Protein AF-0000000078471309 (afdb_homodimer)

Radius of gyration: 34.64 Å; Cα contacts (8 Å, |Δi|>4): 82; chains: 2; bounding box: 158×77×54 Å

Organism: Uncinula necator (NCBI:txid52586)

pLDDT: mean 81.47, std 19.87, range [33.62, 98.5]

InterPro domains:
  IPR011598 Myc-type, basic helix-loop-helix (bHLH) domain [PF00010] (28-76)
  IPR011598 Myc-type, basic helix-loop-helix (bHLH) domain [PS50888] (27-78)
  IPR011598 Myc-type, basic helix-loop-helix (bHLH) domain [SM00353] (33-84)
  IPR036638 Helix-loop-helix DNA-binding domain superfamily [G3DSA:4.10.280.10] (14-95)
  IPR036638 Helix-loop-helix DNA-binding domain superfamily [SSF47459] (26-96)
  IPR052207 Max-like/E-box-binding transcription factors [PTHR15741] (22-96)

Solvent-accessible surface area (backbone atoms only — not comparable to full-atom values): 12236 Å² total; per-residue (Å²): 137,86,81,75,80,80,80,78,77,78,78,76,77,67,78,68,77,71,73,72,76,78,73,50,71,69,54,48,52,54,49,53,52,52,52,49,52,50,51,52,49,49,38,48,49,33,50,53,52,44,31,72,69,36,85,88,43,62,74,83,93,68,52,67,47,56,52,36,49,52,47,50,52,48,51,52,50,51,53,52,49,46,52,53,50,52,50,51,43,49,55,54,49,55,48,49,55,53,57,70,77,93,137,85,80,76,81,82,79,78,78,80,78,75,77,66,76,70,78,73,73,72,76,80,72,51,71,68,52,48,52,53,49,53,53,50,51,49,52,50,51,51,50,48,37,50,52,32,50,54,52,45,30,71,70,37,84,88,42,61,75,79,93,68,53,67,48,56,52,36,49,52,46,51,52,47,51,53,50,51,53,52,49,47,51,52,50,51,52,50,44,50,56,54,49,54,48,48,55,52,55,70,77,92

Secondary structure (DSSP, 8-state):
--------------------PPPPHHHHHHHHHHHHHHHHHHHHHHHHHHHHHSTT--SS---HHHHHHHHHHHHHHHHHHHHHHHHHHHHHHHHHHHHHH-/--------------------PPPPHHHHHHHHHHHHHHHHHHHHHHHHHHHHHSTT--SS---HHHHHHHHHHHHHHHHHHHHHHHHHHHHHHHHHHHHHH-

Sequence (204 aa):
MSKSPTGEDLNIIVPSIEEKPRLSENEKKANHIASEQKRRQAIREGFDRLTELVPGLEGQGRSESVVLKKTVDYIRAQLAERQRLVNRIEELGGQQELDINNMSKSPTGEDLNIIVPSIEEKPRLSENEKKANHIASEQKRRQAIREGFDRLTELVPGLEGQGRSESVVLKKTVDYIRAQLAERQRLVNRIEELGGQQELDINN

Structure (mmCIF, N/CA/C/O backbone):
data_AF-0000000078471309-model_v1
#
loop_
_entity.id
_entity.type
_entity.pdbx_descrip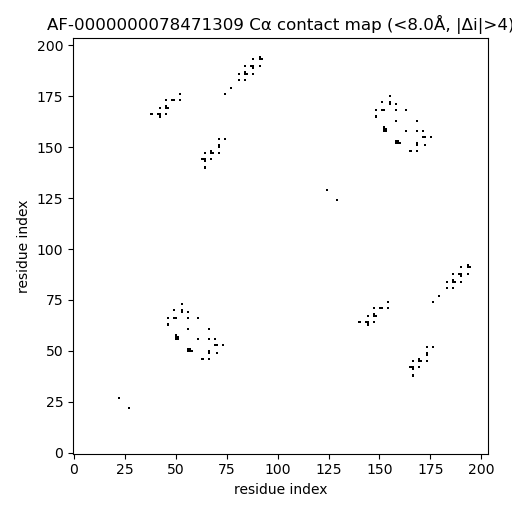tion
1 polymer 'Putative mlx-interacting protein'
#
loop_
_atom_site.group_PDB
_atom_site.id
_atom_site.type_symbol
_atom_site.label_atom_id
_atom_site.label_alt_id
_atom_site.label_comp_id
_atom_site.label_asym_id
_atom_site.label_entity_id
_atom_site.label_seq_id
_atom_site.pdbx_PDB_ins_code
_atom_site.Cartn_x
_atom_site.Cartn_y
_atom_site.Cartn_z
_atom_site.occupancy
_atom_site.B_iso_or_equiv
_atom_site.auth_seq_id
_atom_site.auth_comp_id
_atom_site.auth_asym_id
_atom_site.auth_atom_id
_atom_site.pdbx_PDB_model_num
ATOM 1 N N . MET A 1 1 ? 81.25 1.546 24.469 1 34.09 1 MET A N 1
ATOM 2 C CA . MET A 1 1 ? 80.062 2.152 25.109 1 34.09 1 MET A CA 1
ATOM 3 C C . MET A 1 1 ? 79.062 2.619 24.062 1 34.09 1 MET A C 1
ATOM 5 O O . MET A 1 1 ? 79.312 3.652 23.422 1 34.09 1 MET A O 1
ATOM 9 N N . SER A 1 2 ? 78.375 1.654 23.312 1 43.03 2 SER A N 1
ATOM 10 C CA . SER A 1 2 ? 77.5 1.74 22.172 1 43.03 2 SER A CA 1
ATOM 11 C C . SER A 1 2 ? 76.25 2.498 22.547 1 43.03 2 SER A C 1
ATOM 13 O O . SER A 1 2 ? 75.562 2.164 23.531 1 43.03 2 SER A O 1
ATOM 15 N N . LYS A 1 3 ? 76.125 3.885 22.281 1 42.97 3 LYS A N 1
ATOM 16 C CA . LYS A 1 3 ? 75.062 4.816 22.5 1 42.97 3 LYS A CA 1
ATOM 17 C C . LYS A 1 3 ? 73.75 4.281 21.875 1 42.97 3 LYS A C 1
ATOM 19 O O . LYS A 1 3 ? 73.688 3.943 20.703 1 42.97 3 LYS A O 1
ATOM 24 N N . SER A 1 4 ? 72.812 3.617 22.703 1 48.34 4 SER A N 1
ATOM 25 C CA . SER A 1 4 ? 71.5 3.076 22.328 1 48.34 4 SER A CA 1
ATOM 26 C C . SER A 1 4 ? 70.625 4.152 21.719 1 48.34 4 SER A C 1
ATOM 28 O O . SER A 1 4 ? 70.562 5.277 22.219 1 48.34 4 SER A O 1
ATOM 30 N N . PRO A 1 5 ? 70.312 4.125 20.391 1 49.09 5 PRO A N 1
ATOM 31 C CA . PRO A 1 5 ? 69.438 5.105 19.719 1 49.09 5 PRO A CA 1
ATOM 32 C C . PRO A 1 5 ? 68.125 5.383 20.5 1 49.09 5 PRO A C 1
ATOM 34 O O . PRO A 1 5 ? 67.625 4.492 21.172 1 49.09 5 PRO A O 1
ATOM 37 N N . THR A 1 6 ? 67.875 6.605 21.031 1 44.78 6 THR A N 1
ATOM 38 C CA . THR A 1 6 ? 66.688 7.188 21.672 1 44.78 6 THR A CA 1
ATOM 39 C C . THR A 1 6 ? 65.438 6.859 20.891 1 44.78 6 THR A C 1
ATOM 41 O O . THR A 1 6 ? 65.438 6.738 19.656 1 44.78 6 THR A O 1
ATOM 44 N N . GLY A 1 7 ? 64.5 5.984 21.328 1 46 7 GLY A N 1
ATOM 45 C CA . GLY A 1 7 ? 63.156 5.559 20.938 1 46 7 GLY A CA 1
ATOM 46 C C . GLY A 1 7 ? 62.281 6.703 20.469 1 46 7 GLY A C 1
ATOM 47 O O . GLY A 1 7 ? 62.125 7.703 21.172 1 46 7 GLY A O 1
ATOM 48 N N . GLU A 1 8 ? 62.156 7.051 19.156 1 47.41 8 GLU A N 1
ATOM 49 C CA . GLU A 1 8 ? 61.25 7.977 18.5 1 47.41 8 GLU A CA 1
ATOM 50 C C . GLU A 1 8 ? 59.812 7.766 19 1 47.41 8 GLU A C 1
ATOM 52 O O . GLU A 1 8 ? 59.312 6.637 19 1 47.41 8 GLU A O 1
ATOM 57 N N . ASP A 1 9 ? 59.344 8.508 20.016 1 49.94 9 ASP A N 1
ATOM 58 C CA . ASP A 1 9 ? 57.938 8.641 20.453 1 49.94 9 ASP A CA 1
ATOM 59 C C . ASP A 1 9 ? 57 8.773 19.25 1 49.94 9 ASP A C 1
ATOM 61 O O . ASP A 1 9 ? 57.125 9.734 18.484 1 49.94 9 ASP A O 1
ATOM 65 N N . LEU A 1 10 ? 56.562 7.711 18.594 1 50.19 10 LEU A N 1
ATOM 66 C CA . LEU A 1 10 ? 55.5 7.652 17.609 1 50.19 10 LEU A CA 1
ATOM 67 C C . LEU A 1 10 ? 54.281 8.461 18.078 1 50.19 10 LEU A C 1
ATOM 69 O O . LEU A 1 10 ? 53.562 8.055 18.984 1 50.19 10 LEU A O 1
ATOM 73 N N . ASN A 1 11 ? 54.281 9.836 18.062 1 51.03 11 ASN A N 1
ATOM 74 C CA . ASN A 1 11 ? 53.125 10.719 18.219 1 51.03 11 ASN A CA 1
ATOM 75 C C . ASN A 1 11 ? 51.969 10.281 17.328 1 51.03 11 ASN A C 1
ATOM 77 O O . ASN A 1 11 ? 52 10.453 16.109 1 51.03 11 ASN A O 1
ATOM 81 N N . ILE A 1 12 ? 51.281 9.148 17.625 1 53.22 12 ILE A N 1
ATOM 82 C CA . ILE A 1 12 ? 50 8.781 17.016 1 53.22 12 ILE A CA 1
ATOM 83 C C . ILE A 1 12 ? 49.062 9.992 17.016 1 53.22 12 ILE A C 1
ATOM 85 O O . ILE A 1 12 ? 48.656 10.477 18.078 1 53.22 12 ILE A O 1
ATOM 89 N N . ILE A 1 13 ? 49.156 10.945 16.094 1 53.09 13 ILE A N 1
ATOM 90 C CA . ILE A 1 13 ? 48.188 12 15.82 1 53.09 13 ILE A CA 1
ATOM 91 C C . ILE A 1 13 ? 46.781 11.406 15.758 1 53.09 13 ILE A C 1
ATOM 93 O O . ILE A 1 13 ? 46.469 10.625 14.859 1 53.09 13 ILE A O 1
ATOM 97 N N . VAL A 1 14 ? 46.125 10.992 16.859 1 55.34 14 VAL A N 1
ATOM 98 C CA . VAL A 1 14 ? 44.688 10.633 16.891 1 55.34 14 VAL A CA 1
ATOM 99 C C . VAL A 1 14 ? 43.875 11.672 16.125 1 55.34 14 VAL A C 1
ATOM 101 O O . VAL A 1 14 ? 44.031 12.875 16.328 1 55.34 14 VAL A O 1
ATOM 104 N N . PRO A 1 15 ? 43.531 11.445 14.922 1 53.31 15 PRO A N 1
ATOM 105 C CA . PRO A 1 15 ? 42.656 12.43 14.273 1 53.31 15 PRO A CA 1
ATOM 106 C C . PRO A 1 15 ? 41.656 13.055 15.234 1 53.31 15 PRO A C 1
ATOM 108 O O . PRO A 1 15 ? 41 12.344 16.016 1 53.31 15 PRO A O 1
ATOM 111 N N . SER A 1 16 ? 41.844 14.18 15.82 1 53.75 16 SER A N 1
ATOM 112 C CA . SER A 1 16 ? 40.906 14.93 16.609 1 53.75 16 SER A CA 1
ATOM 113 C C . SER A 1 16 ? 39.469 14.727 16.109 1 53.75 16 SER A C 1
ATOM 115 O O . SER A 1 16 ? 39.219 14.789 14.906 1 53.75 16 SER A O 1
ATOM 117 N N . ILE A 1 17 ? 38.656 13.82 16.578 1 57.56 17 ILE A N 1
ATOM 118 C CA . ILE A 1 17 ? 37.219 13.812 16.312 1 57.56 17 ILE A CA 1
ATOM 119 C C . ILE A 1 17 ? 36.75 15.227 16.016 1 57.56 17 ILE A C 1
ATOM 121 O O . ILE A 1 17 ? 36.844 16.109 16.859 1 57.56 17 ILE A O 1
ATOM 125 N N . GLU A 1 18 ? 37.188 15.844 14.938 1 58.06 18 GLU A N 1
ATOM 126 C CA . GLU A 1 18 ? 36.688 17.156 14.539 1 58.06 18 GLU A CA 1
ATOM 127 C C . GLU A 1 18 ? 35.281 17.406 15.094 1 58.06 18 GLU A C 1
ATOM 129 O O . GLU A 1 18 ? 34.375 16.656 14.805 1 58.06 18 GLU A O 1
ATOM 134 N N . GLU A 1 19 ? 35.094 17.859 16.203 1 62.44 19 GLU A N 1
ATOM 135 C CA . GLU A 1 19 ? 33.875 18.312 16.828 1 62.44 19 GLU A CA 1
ATOM 136 C C . GLU A 1 19 ? 33 19.078 15.836 1 62.44 19 GLU A C 1
ATOM 138 O O . GLU A 1 19 ? 33.406 20.109 15.305 1 62.44 19 GLU A O 1
ATOM 143 N N . LYS A 1 20 ? 32.219 18.344 15.102 1 69.81 20 LYS A N 1
ATOM 144 C CA . LYS A 1 20 ? 31.312 19.031 14.172 1 69.81 20 LYS A CA 1
ATOM 145 C C . LYS A 1 20 ? 30.609 20.203 14.859 1 69.81 20 LYS A C 1
ATOM 147 O O . LYS A 1 20 ? 30.047 20.047 15.938 1 69.81 20 LYS A O 1
ATOM 152 N N . PRO A 1 21 ? 30.938 21.359 14.422 1 75.62 21 PRO A N 1
ATOM 153 C CA . PRO A 1 21 ? 30.281 22.5 15.039 1 75.62 21 PRO A CA 1
ATOM 154 C C . PRO A 1 21 ? 28.766 22.312 15.164 1 75.62 21 PRO A C 1
ATOM 156 O O . PRO A 1 21 ? 28.156 21.656 14.32 1 75.62 21 PRO A O 1
ATOM 159 N N . ARG A 1 22 ? 28.203 22.641 16.328 1 86.5 22 ARG A N 1
ATOM 160 C CA . ARG A 1 22 ? 26.766 22.594 16.578 1 86.5 22 ARG A CA 1
ATOM 161 C C . ARG A 1 22 ? 26 23.422 15.547 1 86.5 22 ARG A C 1
ATOM 163 O O . ARG A 1 22 ? 26.484 24.469 15.102 1 86.5 22 ARG A O 1
ATOM 170 N N . LEU A 1 23 ? 25 22.984 14.977 1 87.5 23 LEU A N 1
ATOM 171 C CA . LEU A 1 23 ? 24.172 23.672 14 1 87.5 23 LEU A CA 1
ATOM 172 C C . LEU A 1 23 ? 23.531 24.922 14.602 1 87.5 23 LEU A C 1
ATOM 174 O O . LEU A 1 23 ? 23.172 24.922 15.781 1 87.5 23 LEU A O 1
ATOM 178 N N . SER A 1 24 ? 23.562 25.891 13.852 1 93.38 24 SER A N 1
ATOM 179 C CA . SER A 1 24 ? 22.781 27.062 14.25 1 93.38 24 SER A CA 1
ATOM 180 C C . SER A 1 24 ? 21.297 26.766 14.242 1 93.38 24 SER A C 1
ATOM 182 O O . SER A 1 24 ? 20.859 25.75 13.711 1 93.38 24 SER A O 1
ATOM 184 N N . GLU A 1 25 ? 20.484 27.625 14.836 1 92.62 25 GLU A N 1
ATOM 185 C CA . GLU A 1 25 ? 19.031 27.453 14.859 1 92.62 25 GLU A CA 1
ATOM 186 C C . GLU A 1 25 ? 18.453 27.453 13.445 1 92.62 25 GLU A C 1
ATOM 188 O O . GLU A 1 25 ? 17.547 26.672 13.148 1 92.62 25 GLU A O 1
ATOM 193 N N . ASN A 1 26 ? 18.984 28.391 12.617 1 95.5 26 ASN A N 1
ATOM 194 C CA . ASN A 1 26 ? 18.531 28.453 11.234 1 95.5 26 ASN A CA 1
ATOM 195 C C . ASN A 1 26 ? 18.859 27.172 10.484 1 95.5 26 ASN A C 1
ATOM 197 O O . ASN A 1 26 ? 18.062 26.688 9.672 1 95.5 26 ASN A O 1
ATOM 201 N N . GLU A 1 27 ? 19.953 26.625 10.734 1 95.38 27 GLU A N 1
ATOM 202 C CA . GLU A 1 27 ? 20.375 25.375 10.094 1 95.38 27 GLU A CA 1
ATOM 203 C C . GLU A 1 27 ? 19.516 24.203 10.562 1 95.38 27 GLU A C 1
ATOM 205 O O . GLU A 1 27 ? 19.172 23.328 9.773 1 95.38 27 GLU A O 1
ATOM 210 N N . LYS A 1 28 ? 19.156 24.266 11.781 1 96.62 28 LYS A N 1
ATOM 211 C CA . LYS A 1 28 ? 18.328 23.203 12.328 1 96.62 28 LYS A CA 1
ATOM 212 C C . LYS A 1 28 ? 16.938 23.203 11.688 1 96.62 28 LYS A C 1
ATOM 214 O O . LYS A 1 28 ? 16.422 22.156 11.297 1 96.62 28 LYS A O 1
ATOM 219 N N . LYS A 1 29 ? 16.438 24.438 11.641 1 96.75 29 LYS A N 1
ATOM 220 C CA . LYS A 1 29 ? 15.117 24.578 11.023 1 96.75 29 LYS A CA 1
ATOM 221 C C . LYS A 1 29 ? 15.133 24.109 9.57 1 96.75 29 LYS A C 1
ATOM 223 O O . LYS A 1 29 ? 14.242 23.375 9.141 1 96.75 29 LYS A O 1
ATOM 228 N N . ALA A 1 30 ? 16.109 24.562 8.836 1 97 30 ALA A N 1
ATOM 229 C CA . ALA A 1 30 ? 16.234 24.188 7.43 1 97 30 ALA A CA 1
ATOM 230 C C . ALA A 1 30 ? 16.375 22.672 7.277 1 97 30 ALA A C 1
ATOM 232 O O . ALA A 1 30 ? 15.805 22.078 6.355 1 97 30 ALA A O 1
ATOM 233 N N . ASN A 1 31 ? 17.047 22.031 8.125 1 97.19 31 ASN A N 1
ATOM 234 C CA . ASN A 1 31 ? 17.234 20.578 8.109 1 97.19 31 ASN A CA 1
ATOM 235 C C . ASN A 1 31 ? 15.922 19.844 8.367 1 97.19 31 ASN A C 1
ATOM 237 O O . ASN A 1 31 ? 15.617 18.859 7.699 1 97.19 31 ASN A O 1
ATOM 241 N N . HIS A 1 32 ? 15.125 20.328 9.281 1 97.44 32 HIS A N 1
ATOM 242 C CA . HIS A 1 32 ? 13.836 19.719 9.602 1 97.44 32 HIS A CA 1
ATOM 243 C C . HIS A 1 32 ? 12.891 19.766 8.406 1 97.44 32 HIS A C 1
ATOM 245 O O . HIS A 1 32 ? 12.281 18.766 8.055 1 97.44 32 HIS A O 1
ATOM 251 N N . ILE A 1 33 ? 12.859 20.891 7.812 1 98.12 33 ILE A N 1
ATOM 252 C CA . ILE A 1 33 ? 11.977 21.078 6.664 1 98.12 33 ILE A CA 1
ATOM 253 C C . ILE A 1 33 ? 12.398 20.141 5.531 1 98.12 33 ILE A C 1
ATOM 255 O O . ILE A 1 33 ? 11.555 19.484 4.922 1 98.12 33 ILE A O 1
ATOM 259 N N . ALA A 1 34 ? 13.672 20.172 5.309 1 98.06 34 ALA A N 1
ATOM 260 C CA . ALA A 1 34 ? 14.195 19.344 4.23 1 98.06 34 ALA A CA 1
ATOM 261 C C . ALA A 1 34 ? 13.891 17.875 4.484 1 98.06 34 ALA A C 1
ATOM 263 O O . ALA A 1 34 ? 13.555 17.125 3.555 1 98.06 34 ALA A O 1
ATOM 264 N N . SER A 1 35 ? 14.094 17.453 5.668 1 98 35 SER A N 1
ATOM 265 C CA . SER A 1 35 ? 13.82 16.062 6.047 1 98 35 SER A CA 1
ATOM 266 C C . SER A 1 35 ? 12.352 15.711 5.824 1 98 35 SER A C 1
ATOM 268 O O . SER A 1 35 ? 12.031 14.633 5.316 1 98 35 SER A O 1
ATOM 270 N N . GLU A 1 36 ? 11.508 16.578 6.113 1 97 36 GLU A N 1
ATOM 271 C CA . GLU A 1 36 ? 10.078 16.344 5.949 1 97 36 GLU A CA 1
ATOM 272 C C . GLU A 1 36 ? 9.688 16.297 4.473 1 97 36 GLU A C 1
ATOM 274 O O . GLU A 1 36 ? 8.859 15.484 4.066 1 97 36 GLU A O 1
ATOM 279 N N . GLN A 1 37 ? 10.258 17.188 3.793 1 97.88 37 GLN A N 1
ATOM 280 C CA . GLN A 1 37 ? 10.016 17.188 2.354 1 97.88 37 GLN A CA 1
ATOM 281 C C . GLN A 1 37 ? 10.469 15.883 1.715 1 97.88 37 GLN A C 1
ATOM 283 O O . GLN A 1 37 ? 9.781 15.336 0.854 1 97.88 37 GLN A O 1
ATOM 288 N N . LYS A 1 38 ? 11.578 15.438 2.152 1 97.69 38 LYS A N 1
ATOM 289 C CA . LYS A 1 38 ? 12.094 14.172 1.648 1 97.69 38 LYS A CA 1
ATOM 290 C C . LYS A 1 38 ? 11.172 13.016 2.012 1 97.69 38 LYS A C 1
ATOM 292 O O . LYS A 1 38 ? 10.898 12.141 1.184 1 97.69 38 LYS A O 1
ATOM 297 N N . ARG A 1 39 ? 10.742 12.969 3.166 1 96.44 39 ARG A N 1
ATOM 298 C CA . ARG A 1 39 ? 9.82 11.938 3.621 1 96.44 39 ARG A CA 1
ATOM 299 C C . ARG A 1 39 ? 8.539 11.945 2.799 1 96.44 39 ARG A C 1
ATOM 301 O O . ARG A 1 39 ? 8.086 10.898 2.332 1 96.44 39 ARG A O 1
ATOM 308 N N . ARG A 1 40 ? 7.949 13.086 2.529 1 97.81 40 ARG A N 1
ATOM 309 C CA . ARG A 1 40 ? 6.715 13.227 1.763 1 97.81 40 ARG A CA 1
ATOM 310 C C . ARG A 1 40 ? 6.91 12.758 0.325 1 97.81 40 ARG A C 1
ATOM 312 O O . ARG A 1 40 ? 6.027 12.117 -0.25 1 97.81 40 ARG A O 1
ATOM 319 N N . GLN A 1 41 ? 8.039 13.117 -0.151 1 97.94 41 GLN A N 1
ATOM 320 C CA . GLN A 1 41 ? 8.336 12.711 -1.518 1 97.94 41 GLN A CA 1
ATOM 321 C C . GLN A 1 41 ? 8.445 11.188 -1.625 1 97.94 41 GLN A C 1
ATOM 323 O O . GLN A 1 41 ? 7.934 10.594 -2.574 1 97.94 41 GLN A O 1
ATOM 328 N N . ALA A 1 42 ? 9.109 10.57 -0.687 1 97.56 42 ALA A N 1
ATOM 329 C CA . ALA A 1 42 ? 9.234 9.117 -0.682 1 97.56 42 ALA A CA 1
ATOM 330 C C . ALA A 1 42 ? 7.867 8.445 -0.592 1 97.56 42 ALA A C 1
ATOM 332 O O . ALA A 1 42 ? 7.613 7.445 -1.272 1 97.56 42 ALA A O 1
ATOM 333 N N . ILE A 1 43 ? 7.062 8.953 0.196 1 97.88 43 ILE A N 1
ATOM 334 C CA . ILE A 1 43 ? 5.715 8.422 0.377 1 97.88 43 ILE A CA 1
ATOM 335 C C . ILE A 1 43 ? 4.918 8.586 -0.918 1 97.88 43 ILE A C 1
ATOM 337 O O . ILE A 1 43 ? 4.262 7.641 -1.368 1 97.88 43 ILE A O 1
ATOM 341 N N . ARG A 1 44 ? 5.07 9.75 -1.497 1 96.56 44 ARG A N 1
ATOM 342 C CA . ARG A 1 44 ? 4.398 9.992 -2.77 1 96.56 44 ARG A CA 1
ATOM 343 C C . ARG A 1 44 ? 4.832 8.969 -3.82 1 96.56 44 ARG A C 1
ATOM 345 O O . ARG A 1 44 ? 3.998 8.422 -4.547 1 96.56 44 ARG A O 1
ATOM 352 N N . GLU A 1 45 ? 6.035 8.742 -3.865 1 97.25 45 GLU A N 1
ATOM 353 C CA . GLU A 1 45 ? 6.574 7.785 -4.824 1 97.25 45 GLU A CA 1
ATOM 354 C C . GLU A 1 45 ? 6.035 6.383 -4.562 1 97.25 45 GLU A C 1
ATOM 356 O O . GLU A 1 45 ? 5.742 5.641 -5.504 1 97.25 45 GLU A O 1
ATOM 361 N N . GLY A 1 46 ? 5.93 6.051 -3.318 1 97.19 46 GLY A N 1
ATOM 362 C CA . GLY A 1 46 ? 5.344 4.77 -2.963 1 97.19 46 GLY A CA 1
ATOM 363 C C . GLY A 1 46 ? 3.914 4.613 -3.447 1 97.19 46 GLY A C 1
ATOM 364 O O . GLY A 1 46 ? 3.564 3.592 -4.043 1 97.19 46 GLY A O 1
ATOM 365 N N . PHE A 1 47 ? 3.197 5.641 -3.307 1 96.88 47 PHE A N 1
ATOM 366 C CA . PHE A 1 47 ? 1.811 5.609 -3.756 1 96.88 47 PHE A CA 1
ATOM 367 C C . PHE A 1 47 ? 1.734 5.543 -5.277 1 96.88 47 PHE A C 1
ATOM 369 O O . PHE A 1 47 ? 0.884 4.844 -5.8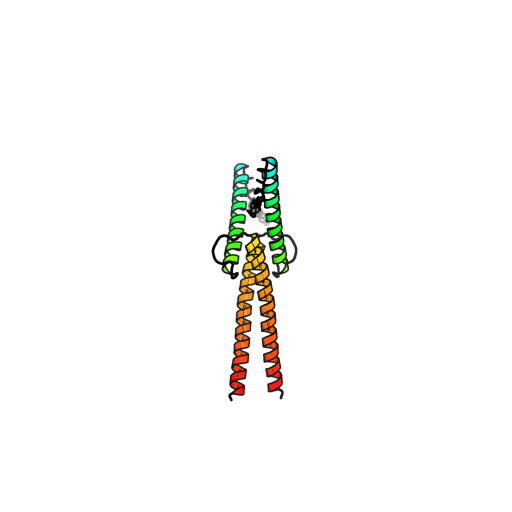32 1 96.88 47 PHE A O 1
ATOM 376 N N . ASP A 1 48 ? 2.547 6.27 -5.922 1 96.19 48 ASP A N 1
ATOM 377 C CA . ASP A 1 48 ? 2.574 6.242 -7.379 1 96.19 48 ASP A CA 1
ATOM 378 C C . ASP A 1 48 ? 2.854 4.836 -7.898 1 96.19 48 ASP A C 1
ATOM 380 O O . ASP A 1 48 ? 2.191 4.367 -8.828 1 96.19 48 ASP A O 1
ATOM 384 N N . ARG A 1 49 ? 3.746 4.172 -7.285 1 96.44 49 ARG A N 1
ATOM 385 C CA . ARG A 1 49 ? 4.09 2.818 -7.707 1 96.44 49 ARG A CA 1
ATOM 386 C C . ARG A 1 49 ? 2.928 1.859 -7.469 1 96.44 49 ARG A C 1
ATOM 388 O O . ARG A 1 49 ? 2.652 0.99 -8.297 1 96.44 49 ARG A O 1
ATOM 395 N N . LEU A 1 50 ? 2.279 2.059 -6.34 1 96.88 50 LEU A N 1
ATOM 396 C CA . LEU A 1 50 ? 1.116 1.219 -6.07 1 96.88 50 LEU A CA 1
ATOM 397 C C . LEU A 1 50 ? 0.042 1.423 -7.137 1 96.88 50 LEU A C 1
ATOM 399 O O . LEU A 1 50 ? -0.568 0.457 -7.602 1 96.88 50 LEU A O 1
ATOM 403 N N . THR A 1 51 ? -0.145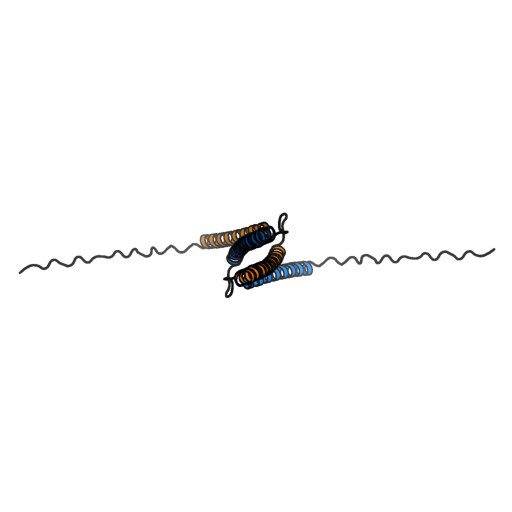 2.688 -7.516 1 96.12 51 THR A N 1
ATOM 404 C CA . THR A 1 51 ? -1.185 2.992 -8.492 1 96.12 51 THR A CA 1
ATOM 405 C C . THR A 1 51 ? -0.844 2.385 -9.852 1 96.12 51 THR A C 1
ATOM 407 O O . THR A 1 51 ? -1.739 2.07 -10.641 1 96.12 51 THR A O 1
ATOM 410 N N . GLU A 1 52 ? 0.385 2.137 -10.117 1 94.31 52 GLU A N 1
ATOM 411 C CA . GLU A 1 52 ? 0.833 1.53 -11.367 1 94.31 52 GLU A CA 1
ATOM 412 C C . GLU A 1 52 ? 0.646 0.016 -11.344 1 94.31 52 GLU A C 1
ATOM 414 O O . GLU A 1 52 ? 0.401 -0.601 -12.383 1 94.31 52 GLU A O 1
ATOM 419 N N . LEU A 1 53 ? 0.751 -0.534 -10.203 1 94.94 53 LEU A N 1
ATOM 420 C CA . LEU A 1 53 ? 0.792 -1.987 -10.086 1 94.94 53 LEU A CA 1
ATOM 421 C C . LEU A 1 53 ? -0.608 -2.555 -9.875 1 94.94 53 LEU A C 1
ATOM 423 O O . LEU A 1 53 ? -0.897 -3.676 -10.297 1 94.94 53 LEU A O 1
ATOM 427 N N . VAL A 1 54 ? -1.418 -1.739 -9.164 1 95.69 54 VAL A N 1
ATOM 428 C CA . VAL A 1 54 ? -2.725 -2.252 -8.766 1 95.69 54 VAL A CA 1
ATOM 429 C C . VAL A 1 54 ? -3.762 -1.909 -9.836 1 95.69 54 VAL A C 1
ATOM 431 O O . VAL A 1 54 ? -4 -0.734 -10.125 1 95.69 54 VAL A O 1
ATOM 434 N N . PRO A 1 55 ? -4.301 -2.975 -10.328 1 93.94 55 PRO A N 1
ATOM 435 C CA . PRO A 1 55 ? -5.297 -2.732 -11.367 1 93.94 55 PRO A CA 1
ATOM 436 C C . PRO A 1 55 ? -6.473 -1.893 -10.875 1 93.94 55 PRO A C 1
ATOM 438 O O . PRO A 1 55 ? -6.93 -2.066 -9.742 1 93.94 55 PRO A O 1
ATOM 441 N N . GLY A 1 56 ? -6.922 -1.056 -11.703 1 90.12 56 GLY A N 1
ATOM 442 C CA . GLY A 1 56 ? -8.078 -0.229 -11.383 1 90.12 56 GLY A CA 1
ATOM 443 C C . GLY A 1 56 ? -7.703 1.091 -10.734 1 90.12 56 GLY A C 1
ATOM 444 O O . GLY A 1 56 ? -8.578 1.9 -10.414 1 90.12 56 GLY A O 1
ATOM 445 N N . LEU A 1 57 ? -6.488 1.148 -10.422 1 92.06 57 LEU A N 1
ATOM 446 C CA . LEU A 1 57 ? -6.035 2.369 -9.766 1 92.06 57 LEU A CA 1
ATOM 447 C C . LEU A 1 57 ? -5.367 3.311 -10.766 1 92.06 57 LEU A C 1
ATOM 449 O O . LEU A 1 57 ? -4.957 4.414 -10.398 1 92.06 57 LEU A O 1
ATOM 453 N N . GLU A 1 58 ? -5.395 2.713 -12.031 1 78 58 GLU A N 1
ATOM 454 C CA . GLU A 1 58 ? -4.703 3.502 -13.047 1 78 58 GLU A CA 1
ATOM 455 C C . GLU A 1 58 ? -5.441 4.809 -13.32 1 78 58 GLU A C 1
ATOM 457 O O . GLU A 1 58 ? -6.672 4.844 -13.328 1 78 58 GLU A O 1
ATOM 462 N N . GLY A 1 59 ? -4.773 5.711 -13.617 1 66.81 59 GLY A N 1
ATOM 463 C CA . GLY A 1 59 ? -5.344 6.996 -13.984 1 66.81 59 GLY A CA 1
ATOM 464 C C . GLY A 1 59 ? -5.328 8.008 -12.852 1 66.81 59 GLY A C 1
ATOM 465 O O . GLY A 1 59 ? -4.574 7.852 -11.891 1 66.81 59 GLY A O 1
ATOM 466 N N . GLN A 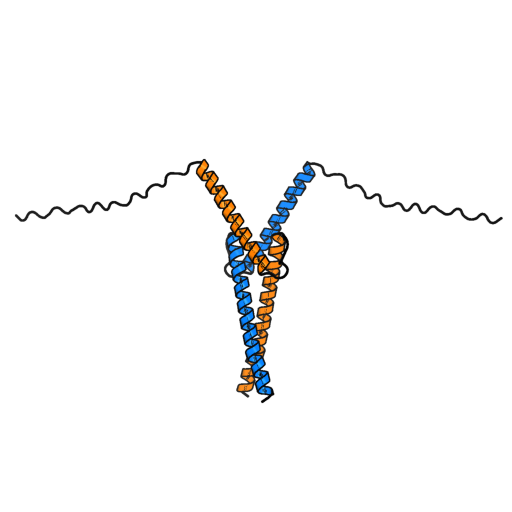1 60 ? -6.402 9.031 -12.898 1 63.59 60 GLN A N 1
ATOM 467 C CA . GLN A 1 60 ? -6.375 10.273 -12.141 1 63.59 60 GLN A CA 1
ATOM 468 C C . GLN A 1 60 ? -6.395 10.008 -10.641 1 63.59 60 GLN A C 1
ATOM 470 O O . GLN A 1 60 ? -6.77 8.922 -10.203 1 63.59 60 GLN A O 1
ATOM 475 N N . GLY A 1 61 ? -6.25 11.055 -9.57 1 70.56 61 GLY A N 1
ATOM 476 C CA . GLY A 1 61 ? -6.023 11.492 -8.203 1 70.56 61 GLY A CA 1
ATOM 477 C C . GLY A 1 61 ? -6.879 10.758 -7.191 1 70.56 61 GLY A C 1
ATOM 478 O O . GLY A 1 61 ? -7.926 11.258 -6.773 1 70.56 61 GLY A O 1
ATOM 479 N N . ARG A 1 62 ? -6.508 9.484 -6.977 1 83.25 62 ARG A N 1
ATOM 480 C CA . ARG A 1 62 ? -7.191 8.812 -5.871 1 83.25 62 ARG A CA 1
ATOM 481 C C . ARG A 1 62 ? -6.586 9.211 -4.531 1 83.25 62 ARG A C 1
ATOM 483 O O . ARG A 1 62 ? -5.391 9.5 -4.445 1 83.25 62 ARG A O 1
ATOM 490 N N . SER A 1 63 ? -7.547 9.203 -3.674 1 94.44 63 SER A N 1
ATOM 491 C CA . SER A 1 63 ? -7.055 9.5 -2.334 1 94.44 63 SER A CA 1
ATOM 492 C C . SER A 1 63 ? -6.152 8.383 -1.815 1 94.44 63 SER A C 1
ATOM 494 O O . SER A 1 63 ? -6.27 7.234 -2.248 1 94.44 63 SER A O 1
ATOM 496 N N . GLU A 1 64 ? -5.359 8.688 -0.974 1 96 64 GLU A N 1
ATOM 497 C CA . GLU A 1 64 ? -4.441 7.742 -0.34 1 96 64 GLU A CA 1
ATOM 498 C C . GLU A 1 64 ? -5.195 6.602 0.331 1 96 64 GLU A C 1
ATOM 500 O O . GLU A 1 64 ? -4.785 5.441 0.246 1 96 64 GLU A O 1
ATOM 505 N N . SER A 1 65 ? -6.266 6.961 0.984 1 96.12 65 SER A N 1
ATOM 506 C CA . SER A 1 65 ? -7.047 5.941 1.681 1 96.12 65 SER A CA 1
ATOM 507 C C . SER A 1 65 ? -7.621 4.922 0.705 1 96.12 65 SER A C 1
ATOM 509 O O . SER A 1 65 ? -7.613 3.721 0.98 1 96.12 65 SER A O 1
ATOM 511 N N . VAL A 1 66 ? -8.102 5.395 -0.406 1 95.06 66 VAL A N 1
ATOM 512 C CA . VAL A 1 66 ? -8.672 4.52 -1.422 1 95.06 66 VAL A CA 1
ATOM 513 C C . VAL A 1 66 ? -7.586 3.621 -2.01 1 95.06 66 VAL A C 1
ATOM 515 O O . VAL A 1 66 ? -7.793 2.418 -2.186 1 95.06 66 VAL A O 1
ATOM 518 N N . VAL A 1 67 ? -6.414 4.188 -2.281 1 97.38 67 VAL A N 1
ATOM 519 C CA . VAL A 1 67 ? -5.305 3.42 -2.842 1 97.38 67 VAL A CA 1
ATOM 520 C C . VAL A 1 67 ? -4.902 2.312 -1.872 1 97.38 67 VAL A C 1
ATOM 522 O O . VAL A 1 67 ? -4.707 1.164 -2.277 1 97.38 67 VAL A O 1
ATOM 525 N N . LEU A 1 68 ? -4.824 2.645 -0.647 1 97.94 68 LEU A N 1
ATOM 526 C CA . LEU A 1 68 ? -4.449 1.662 0.364 1 97.94 68 LEU A CA 1
ATOM 527 C C . LEU A 1 68 ? -5.48 0.542 0.444 1 97.94 68 LEU A C 1
ATOM 529 O O . LEU A 1 68 ? -5.121 -0.638 0.474 1 97.94 68 LEU A O 1
ATOM 533 N N . LYS A 1 69 ? -6.738 0.913 0.458 1 97.31 69 LYS A N 1
ATOM 534 C CA . LYS A 1 69 ? -7.801 -0.086 0.544 1 97.31 69 LYS A CA 1
ATOM 535 C C . LYS A 1 69 ? -7.77 -1.027 -0.656 1 97.31 69 LYS A C 1
ATOM 537 O O . LYS A 1 69 ? -7.832 -2.248 -0.496 1 97.31 69 LYS A O 1
ATOM 542 N N . LYS A 1 70 ? -7.66 -0.453 -1.81 1 97.31 70 LYS A N 1
ATOM 543 C CA . LYS A 1 70 ? -7.633 -1.266 -3.021 1 97.31 70 LYS A CA 1
ATOM 544 C C . LYS A 1 70 ? -6.387 -2.141 -3.07 1 97.31 70 LYS A C 1
ATOM 546 O O . LYS A 1 70 ? -6.426 -3.264 -3.578 1 97.31 70 LYS A O 1
ATOM 551 N N . THR A 1 71 ? -5.301 -1.632 -2.584 1 98.19 71 THR A N 1
ATOM 552 C CA . THR A 1 71 ? -4.062 -2.404 -2.539 1 98.19 71 THR A CA 1
ATOM 553 C C . THR A 1 71 ? -4.219 -3.621 -1.631 1 98.19 71 THR A C 1
ATOM 555 O O . THR A 1 71 ? -3.828 -4.73 -1.998 1 98.19 71 THR A O 1
ATOM 558 N N . VAL A 1 72 ? -4.777 -3.426 -0.523 1 98.5 72 VAL A N 1
ATOM 559 C CA . VAL A 1 72 ? -5.016 -4.516 0.417 1 98.5 72 VAL A CA 1
ATOM 560 C C . VAL A 1 72 ? -5.891 -5.582 -0.24 1 98.5 72 VAL A C 1
ATOM 562 O O . VAL A 1 72 ? -5.578 -6.773 -0.181 1 98.5 72 VAL A O 1
ATOM 565 N N . ASP A 1 73 ? -6.922 -5.125 -0.871 1 98.25 73 ASP A N 1
ATOM 566 C CA . ASP A 1 73 ? -7.82 -6.039 -1.568 1 98.25 73 ASP A CA 1
ATOM 567 C C . ASP A 1 73 ? -7.078 -6.812 -2.658 1 98.25 73 ASP A C 1
ATOM 569 O O . ASP A 1 73 ? -7.277 -8.016 -2.818 1 98.25 73 ASP A O 1
ATOM 573 N N . TYR A 1 74 ? -6.273 -6.137 -3.332 1 98.19 74 TYR A N 1
ATOM 574 C CA . TYR A 1 74 ? -5.512 -6.73 -4.426 1 98.19 74 TYR A CA 1
ATOM 575 C C . TYR A 1 74 ? -4.559 -7.801 -3.908 1 98.19 74 TYR A C 1
ATOM 577 O O . TYR A 1 74 ? -4.469 -8.891 -4.48 1 98.19 74 TYR A O 1
ATOM 585 N N . ILE A 1 75 ? -3.906 -7.52 -2.871 1 98.06 75 ILE A N 1
ATOM 586 C CA . ILE A 1 75 ? -2.969 -8.477 -2.299 1 98.06 75 ILE A CA 1
ATOM 587 C C . ILE A 1 75 ? -3.721 -9.727 -1.841 1 98.06 75 ILE A C 1
ATOM 589 O O . ILE A 1 75 ? -3.279 -10.852 -2.088 1 98.06 75 ILE A O 1
ATOM 593 N N . ARG A 1 76 ? -4.852 -9.547 -1.254 1 98 76 ARG A N 1
ATOM 594 C CA . ARG A 1 76 ? -5.645 -10.688 -0.81 1 98 76 ARG A CA 1
ATOM 595 C C . ARG A 1 76 ? -6.086 -11.539 -1.994 1 98 76 ARG A C 1
ATOM 597 O O . ARG A 1 76 ? -6.039 -12.773 -1.93 1 98 76 ARG A O 1
ATOM 604 N N . ALA A 1 77 ? -6.504 -10.891 -3.035 1 97.31 77 ALA A N 1
ATOM 605 C CA . ALA A 1 77 ? -6.902 -11.609 -4.242 1 97.31 77 ALA A CA 1
ATOM 606 C C . ALA A 1 77 ? -5.73 -12.383 -4.836 1 97.31 77 ALA A C 1
ATOM 608 O O . ALA A 1 77 ? -5.898 -13.508 -5.312 1 97.31 77 ALA A O 1
ATOM 609 N N . GLN A 1 78 ? -4.602 -11.773 -4.832 1 96.06 78 GLN A N 1
ATOM 610 C CA . GLN A 1 78 ? -3.412 -12.43 -5.367 1 96.06 78 GLN A CA 1
ATOM 611 C C . GLN A 1 78 ? -3.051 -13.664 -4.551 1 96.06 78 GLN A C 1
ATOM 613 O O . GLN A 1 78 ? -2.65 -14.688 -5.105 1 96.06 78 GLN A O 1
ATOM 618 N N . LEU A 1 79 ? -3.195 -13.523 -3.248 1 96.31 79 LEU A N 1
ATOM 619 C CA . LEU A 1 79 ? -2.895 -14.656 -2.377 1 96.31 79 LEU A CA 1
ATOM 620 C C . LEU A 1 79 ? -3.871 -15.805 -2.619 1 96.31 79 LEU A C 1
ATOM 622 O O . LEU A 1 79 ? -3.471 -16.969 -2.658 1 96.31 79 LEU A O 1
ATOM 626 N N . ALA A 1 80 ? -5.086 -15.5 -2.809 1 96.69 80 ALA A N 1
ATOM 627 C CA . ALA A 1 80 ? -6.086 -16.516 -3.113 1 96.69 80 ALA A CA 1
ATOM 628 C C . ALA A 1 80 ? -5.805 -17.172 -4.457 1 96.69 80 ALA A C 1
ATOM 630 O O . ALA A 1 80 ? -5.926 -18.391 -4.59 1 96.69 80 ALA A O 1
ATOM 631 N N . GLU A 1 81 ? -5.465 -16.328 -5.379 1 95.25 81 GLU A N 1
ATOM 632 C CA . GLU A 1 81 ? -5.145 -16.859 -6.703 1 95.25 81 GLU A CA 1
ATOM 633 C C . GLU A 1 81 ? -3.934 -17.781 -6.652 1 95.25 81 GLU A C 1
ATOM 635 O O . GLU A 1 81 ? -3.916 -18.828 -7.309 1 95.25 81 GLU A O 1
ATOM 640 N N . ARG A 1 82 ? -2.973 -17.375 -5.965 1 95.25 82 ARG A N 1
ATOM 641 C CA . ARG A 1 82 ? -1.79 -18.203 -5.812 1 95.25 82 ARG A CA 1
ATOM 642 C C . ARG A 1 82 ? -2.154 -19.562 -5.223 1 95.25 82 ARG A C 1
ATOM 644 O O . ARG A 1 82 ? -1.672 -20.609 -5.688 1 95.25 82 ARG A O 1
ATOM 651 N N . GLN A 1 83 ? -2.957 -19.547 -4.254 1 95.44 83 GLN A N 1
ATOM 652 C CA . GLN A 1 83 ? -3.383 -20.797 -3.637 1 95.44 83 GLN A CA 1
ATOM 653 C C . GLN A 1 83 ? -4.125 -21.688 -4.637 1 95.44 83 GLN A C 1
ATOM 655 O O . GLN A 1 83 ? -3.941 -22.906 -4.652 1 95.44 83 GLN A O 1
ATOM 660 N N . ARG A 1 84 ? -4.914 -21.125 -5.441 1 95.31 84 ARG A N 1
ATOM 661 C CA . ARG A 1 84 ? -5.633 -21.859 -6.473 1 95.31 84 ARG A CA 1
ATOM 662 C C . ARG A 1 84 ? -4.664 -22.5 -7.461 1 95.31 84 ARG A C 1
ATOM 664 O O . ARG A 1 84 ? -4.832 -23.672 -7.836 1 95.31 84 ARG A O 1
ATOM 671 N N . LEU A 1 85 ? -3.695 -21.75 -7.898 1 92.5 85 LEU A N 1
ATOM 672 C CA . LEU A 1 85 ? -2.723 -22.25 -8.867 1 92.5 85 LEU A CA 1
ATOM 673 C C . LEU A 1 85 ? -1.898 -23.391 -8.273 1 92.5 85 LEU A C 1
ATOM 675 O O . LEU A 1 85 ? -1.621 -24.375 -8.961 1 92.5 85 LEU A O 1
ATOM 679 N N . VAL A 1 86 ? -1.605 -23.25 -7.035 1 92.06 86 VAL A N 1
ATOM 680 C CA . VAL A 1 86 ? -0.835 -24.281 -6.352 1 92.06 86 VAL A CA 1
ATOM 681 C C . VAL A 1 86 ? -1.664 -25.562 -6.254 1 92.06 86 VAL A C 1
ATOM 683 O O . VAL A 1 86 ? -1.158 -26.656 -6.504 1 92.06 86 VAL A O 1
ATOM 686 N N . ASN A 1 87 ? -2.908 -25.453 -5.961 1 93 87 ASN A N 1
ATOM 687 C CA . ASN A 1 87 ? -3.803 -26.609 -5.898 1 93 87 ASN A CA 1
ATOM 688 C C . ASN A 1 87 ? -3.922 -27.297 -7.254 1 93 87 ASN A C 1
ATOM 690 O O . ASN A 1 87 ? -3.951 -28.531 -7.332 1 93 87 ASN A O 1
ATOM 694 N N . ARG A 1 88 ? -3.969 -26.484 -8.227 1 89.88 88 ARG A N 1
ATOM 695 C CA . ARG A 1 88 ? -4.074 -27.031 -9.578 1 89.88 88 ARG A CA 1
ATOM 696 C C . ARG A 1 88 ? -2.832 -27.828 -9.945 1 89.88 88 ARG A C 1
ATOM 698 O O . ARG A 1 88 ? -2.934 -28.906 -10.555 1 89.88 88 ARG A O 1
ATOM 705 N N . ILE A 1 89 ? -1.697 -27.375 -9.609 1 88.12 89 ILE A N 1
ATOM 706 C CA . ILE A 1 89 ? -0.44 -28.062 -9.891 1 88.12 89 ILE A CA 1
ATOM 707 C C . ILE A 1 89 ? -0.391 -29.375 -9.109 1 88.12 89 ILE A C 1
ATOM 709 O O . ILE A 1 89 ? 0.05 -30.406 -9.641 1 88.12 89 ILE A O 1
ATOM 713 N N . GLU A 1 90 ? -0.849 -29.266 -7.84 1 87.19 90 GLU A N 1
ATOM 714 C CA . GLU A 1 90 ? -0.887 -30.469 -7.023 1 87.19 90 GLU A CA 1
ATOM 715 C C . GLU A 1 90 ? -1.835 -31.5 -7.621 1 87.19 90 GLU A C 1
ATOM 717 O O . GLU A 1 90 ? -1.534 -32.688 -7.621 1 87.19 90 GLU A O 1
ATOM 722 N N . GLU A 1 91 ? -2.896 -31.125 -8.195 1 85.56 91 GLU A N 1
ATOM 723 C CA . GLU A 1 91 ? -3.869 -32 -8.836 1 85.56 91 GLU A CA 1
ATOM 724 C C . GLU A 1 91 ? -3.301 -32.625 -10.109 1 85.56 91 GLU A C 1
ATOM 726 O O . GLU A 1 91 ? -3.49 -33.812 -10.367 1 85.56 91 GLU A O 1
ATOM 731 N N . LEU A 1 92 ? -2.518 -31.891 -10.812 1 81.5 92 LEU A N 1
ATOM 732 C CA . LEU A 1 92 ? -1.928 -32.375 -12.062 1 81.5 92 LEU A CA 1
ATOM 733 C C . LEU A 1 92 ? -0.725 -33.25 -11.789 1 81.5 92 LEU A C 1
ATOM 735 O O . LEU A 1 92 ? -0.512 -34.25 -12.492 1 81.5 92 LEU A O 1
ATOM 739 N N . GLY A 1 93 ? 0.074 -32.75 -10.867 1 73.44 93 GLY A N 1
ATOM 740 C CA . GLY A 1 93 ? 1.233 -33.531 -10.516 1 73.44 93 GLY A CA 1
ATOM 741 C C . GLY A 1 93 ? 0.871 -34.844 -9.797 1 73.44 93 GLY A C 1
ATOM 742 O O . GLY A 1 93 ? 1.554 -35.844 -9.953 1 73.44 93 GLY A O 1
ATOM 743 N N . GLY A 1 94 ? 0.043 -34.75 -8.812 1 65.19 94 GLY A N 1
ATOM 744 C CA . GLY A 1 94 ? -0.457 -35.969 -8.211 1 65.19 94 GLY A CA 1
ATOM 745 C C . GLY A 1 94 ? -1.039 -36.938 -9.227 1 65.19 94 GLY A C 1
ATOM 746 O O . GLY A 1 94 ? -0.885 -38.156 -9.094 1 65.19 94 GLY A O 1
ATOM 747 N N . GLN A 1 95 ? -1.644 -36.5 -10.203 1 60.19 95 GLN A N 1
ATOM 748 C CA . GLN A 1 95 ? -2.197 -37.344 -11.258 1 60.19 95 GLN A CA 1
ATOM 749 C C . GLN A 1 95 ? -1.09 -37.969 -12.102 1 60.19 95 GLN A C 1
ATOM 751 O O . GLN A 1 95 ? -1.206 -39.125 -12.531 1 60.19 95 GLN A O 1
ATOM 756 N N . GLN A 1 96 ? -0.072 -37.25 -12.359 1 58.44 96 GLN A N 1
ATOM 757 C CA . GLN A 1 96 ? 1.045 -37.812 -13.117 1 58.44 96 GLN A CA 1
ATOM 758 C C . GLN A 1 96 ? 1.731 -38.938 -12.336 1 58.44 96 GLN A C 1
ATOM 760 O O . GLN A 1 96 ? 2.152 -39.938 -12.922 1 58.44 96 GLN A O 1
ATOM 765 N N . GLU A 1 97 ? 1.961 -38.688 -11.047 1 54.94 97 GLU A N 1
ATOM 766 C CA . GLU A 1 97 ? 2.562 -39.75 -10.234 1 54.94 97 GLU A CA 1
ATOM 767 C C . GLU A 1 97 ? 1.696 -41 -10.234 1 54.94 97 GLU A C 1
ATOM 769 O O . GLU A 1 97 ? 2.213 -42.125 -10.305 1 54.94 97 GLU A O 1
ATOM 774 N N . LEU A 1 98 ? 0.415 -40.875 -10.18 1 54.25 98 LEU A N 1
ATOM 775 C CA . LEU A 1 98 ? -0.482 -42.031 -10.219 1 54.25 98 LEU A CA 1
ATOM 776 C C . LEU A 1 98 ? -0.41 -42.75 -11.57 1 54.25 98 LEU A C 1
ATOM 778 O O . LEU A 1 98 ? -0.524 -43.969 -11.641 1 54.25 98 LEU A O 1
ATOM 782 N N . ASP A 1 99 ? -0.285 -42.031 -12.656 1 50.62 99 ASP A N 1
ATOM 783 C CA . ASP A 1 99 ? -0.238 -42.625 -13.984 1 50.62 99 ASP A CA 1
ATOM 784 C C . ASP A 1 99 ? 1.082 -43.375 -14.211 1 50.62 99 ASP A C 1
ATOM 786 O O . ASP A 1 99 ? 1.124 -44.375 -14.922 1 50.62 99 ASP A O 1
ATOM 790 N N . ILE A 1 100 ? 2.184 -42.844 -13.625 1 50.94 100 ILE A N 1
ATOM 791 C CA . ILE A 1 100 ? 3.463 -43.531 -13.805 1 50.94 100 ILE A CA 1
ATOM 792 C C . ILE A 1 100 ? 3.488 -44.812 -12.977 1 50.94 100 ILE A C 1
ATOM 794 O O . ILE A 1 100 ? 4.082 -45.812 -13.391 1 50.94 100 ILE A O 1
ATOM 798 N N . ASN A 1 101 ? 2.91 -44.781 -11.789 1 52.62 101 ASN A N 1
ATOM 799 C CA . ASN A 1 101 ? 2.977 -45.938 -10.906 1 52.62 101 ASN A CA 1
ATOM 800 C C . ASN A 1 101 ? 1.963 -47 -11.305 1 52.62 101 ASN A C 1
ATOM 802 O O . ASN A 1 101 ? 1.994 -48.125 -10.789 1 52.62 101 ASN A O 1
ATOM 806 N N . ASN A 1 102 ? 0.953 -46.531 -12.109 1 45.59 102 ASN A N 1
ATOM 807 C CA . ASN A 1 102 ? 0.101 -47.625 -12.609 1 45.59 102 ASN A CA 1
ATOM 808 C C . ASN A 1 102 ? 0.561 -48.094 -13.977 1 45.59 102 ASN A C 1
ATOM 810 O O . ASN A 1 102 ? 0.865 -47.281 -14.859 1 45.59 102 ASN A O 1
ATOM 814 N N . MET B 1 1 ? -79.125 22.734 -17.516 1 33.62 1 MET B N 1
ATOM 815 C CA . MET B 1 1 ? -77.875 23.484 -17.422 1 33.62 1 MET B CA 1
ATOM 816 C C . MET B 1 1 ? -77 22.891 -16.344 1 33.62 1 MET B C 1
ATOM 818 O O . MET B 1 1 ? -77.25 23.062 -15.148 1 33.62 1 MET B O 1
ATOM 822 N N . SER B 1 2 ? -76.375 21.672 -16.562 1 43.62 2 SER B N 1
ATOM 823 C CA . SER B 1 2 ? -75.562 20.781 -15.742 1 43.62 2 SER B CA 1
ATOM 824 C C . SER B 1 2 ? -74.25 21.453 -15.32 1 43.62 2 SER B C 1
ATOM 826 O O . SER B 1 2 ? -73.5 21.953 -16.156 1 43.62 2 SER B O 1
ATOM 828 N N . LYS B 1 3 ? -74.188 22.156 -14.078 1 42.53 3 LYS B N 1
ATOM 829 C CA . LYS B 1 3 ? -73.062 22.828 -13.43 1 42.53 3 LYS B CA 1
ATOM 830 C C . LYS B 1 3 ? -71.875 21.906 -13.344 1 42.53 3 LYS B C 1
ATOM 832 O O . LYS B 1 3 ? -71.938 20.781 -12.852 1 42.53 3 LYS B O 1
ATOM 837 N N . SER B 1 4 ? -70.875 22.047 -14.305 1 48 4 SER B N 1
ATOM 838 C CA . SER B 1 4 ? -69.562 21.312 -14.391 1 48 4 SER B CA 1
ATOM 839 C C . SER B 1 4 ? -68.75 21.469 -13.109 1 48 4 SER B C 1
ATOM 841 O O . SER B 1 4 ? -68.688 22.562 -12.539 1 48 4 SER B O 1
ATOM 843 N N . PRO B 1 5 ? -68.562 20.391 -12.273 1 49.25 5 PRO B N 1
ATOM 844 C CA . PRO B 1 5 ? -67.812 20.422 -11.031 1 49.25 5 PRO B CA 1
ATOM 845 C C . PRO B 1 5 ? -66.438 21.094 -11.203 1 49.25 5 PRO B C 1
ATOM 847 O O . PRO B 1 5 ? -65.812 21.016 -12.281 1 49.25 5 PRO B O 1
ATOM 850 N N . THR B 1 6 ? -66.125 22.297 -10.609 1 44.28 6 THR B N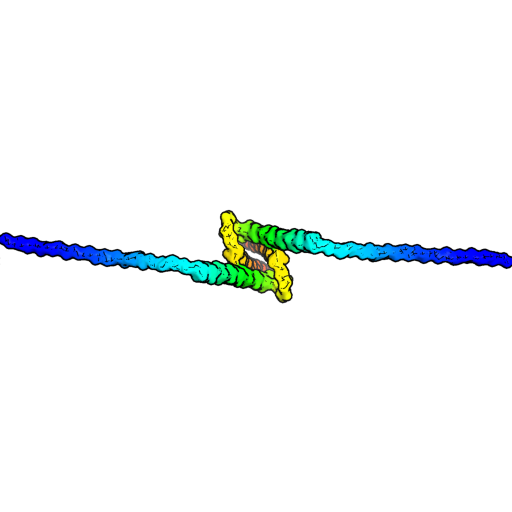 1
ATOM 851 C CA . THR B 1 6 ? -64.875 23.062 -10.492 1 44.28 6 THR B CA 1
ATOM 852 C C . THR B 1 6 ? -63.719 22.156 -10.133 1 44.28 6 THR B C 1
ATOM 854 O O . THR B 1 6 ? -63.906 21.141 -9.445 1 44.28 6 THR B O 1
ATOM 857 N N . GLY B 1 7 ? -62.688 21.891 -10.969 1 45.69 7 GLY B N 1
ATOM 858 C CA . GLY B 1 7 ? -61.406 21.234 -10.953 1 45.69 7 GLY B CA 1
ATOM 859 C C . GLY B 1 7 ? -60.594 21.516 -9.695 1 45.69 7 GLY B C 1
ATOM 860 O O . GLY B 1 7 ? -60.438 22.672 -9.297 1 45.69 7 GLY B O 1
ATOM 861 N N . GLU B 1 8 ? -60.594 20.672 -8.617 1 48.03 8 GLU B N 1
ATOM 862 C CA . GLU B 1 8 ? -59.75 20.672 -7.426 1 48.03 8 GLU B CA 1
ATOM 863 C C . GLU B 1 8 ? -58.281 20.875 -7.793 1 48.03 8 GLU B C 1
ATOM 865 O O . GLU B 1 8 ? -57.75 20.156 -8.641 1 48.03 8 GLU B O 1
ATOM 870 N N . ASP B 1 9 ? -57.781 22.109 -7.816 1 49.69 9 ASP B N 1
ATOM 871 C CA . ASP B 1 9 ? -56.375 22.469 -7.895 1 49.69 9 ASP B CA 1
ATOM 872 C C . ASP B 1 9 ? -55.531 21.609 -6.953 1 49.69 9 ASP B C 1
ATOM 874 O O . ASP B 1 9 ? -55.719 21.625 -5.738 1 49.69 9 ASP B O 1
ATOM 878 N N . LEU B 1 10 ? -55.062 20.406 -7.309 1 50 10 LEU B N 1
ATOM 879 C CA . LEU B 1 10 ? -54.062 19.578 -6.652 1 50 10 LEU B CA 1
ATOM 880 C C . LEU B 1 10 ? -52.844 20.406 -6.23 1 50 10 LEU B C 1
ATOM 882 O O . LEU B 1 10 ? -52.062 20.844 -7.074 1 50 10 LEU B O 1
ATOM 886 N N . ASN B 1 11 ? -52.906 21.281 -5.176 1 50.34 11 ASN B N 1
ATOM 887 C CA . ASN B 1 11 ? -51.75 21.922 -4.516 1 50.34 11 ASN B CA 1
ATOM 888 C C . ASN B 1 11 ? -50.656 20.906 -4.195 1 50.34 11 ASN B C 1
ATOM 890 O O . ASN B 1 11 ? -50.812 20.078 -3.293 1 50.34 11 ASN B O 1
ATOM 894 N N . ILE B 1 12 ? -49.906 20.359 -5.188 1 52.53 12 ILE B N 1
ATOM 895 C CA . ILE B 1 12 ? -48.688 19.609 -4.988 1 52.53 12 ILE B CA 1
ATOM 896 C C . ILE B 1 12 ? -47.781 20.359 -4.012 1 52.53 12 ILE B C 1
ATOM 898 O O . ILE B 1 12 ? -47.312 21.453 -4.305 1 52.53 12 ILE B O 1
ATOM 902 N N . ILE B 1 13 ? -47.938 20.281 -2.707 1 52.5 13 ILE B N 1
ATOM 903 C CA . ILE B 1 13 ? -47 20.719 -1.672 1 52.5 13 ILE B CA 1
ATOM 904 C C . ILE B 1 13 ? -45.594 20.219 -1.996 1 52.5 13 ILE B C 1
ATOM 906 O O . ILE B 1 13 ? -45.344 19.016 -1.999 1 52.5 13 ILE B O 1
ATOM 910 N N . VAL B 1 14 ? -44.844 20.75 -2.979 1 54.94 14 VAL B N 1
ATOM 911 C CA . VAL B 1 14 ? -43.438 20.484 -3.188 1 54.94 14 VAL B CA 1
ATOM 912 C C . VAL B 1 14 ? -42.688 20.547 -1.854 1 54.94 14 VAL B C 1
ATOM 914 O O . VAL B 1 14 ? -42.875 21.5 -1.089 1 54.94 14 VAL B O 1
ATOM 917 N N . PRO B 1 15 ? -42.438 19.484 -1.214 1 53.22 15 PRO B N 1
ATOM 918 C CA . PRO B 1 15 ? -41.625 19.625 0.004 1 53.22 15 PRO B CA 1
ATOM 919 C C . PRO B 1 15 ? -40.594 20.734 -0.095 1 53.22 15 PRO B C 1
ATOM 921 O O . PRO B 1 15 ? -39.875 20.828 -1.106 1 53.22 15 PRO B O 1
ATOM 924 N N . SER B 1 16 ? -40.75 21.891 0.399 1 53.47 16 SER B N 1
ATOM 925 C CA . SER B 1 16 ? -39.75 22.953 0.507 1 53.47 16 SER B CA 1
ATOM 926 C C . SER B 1 16 ? -38.375 22.375 0.718 1 53.47 16 SER B C 1
ATOM 928 O O . SER B 1 16 ? -38.156 21.484 1.546 1 53.47 16 SER B O 1
ATOM 930 N N . ILE B 1 17 ? -37.5 22.125 -0.243 1 57.19 17 ILE B N 1
ATOM 931 C CA . ILE B 1 17 ? -36.094 21.875 -0.029 1 57.19 17 ILE B CA 1
ATOM 932 C C . ILE B 1 17 ? -35.625 22.547 1.267 1 57.19 17 ILE B C 1
ATOM 934 O O . ILE B 1 17 ? -35.719 23.766 1.406 1 57.19 17 ILE B O 1
ATOM 938 N N . GLU B 1 18 ? -36.125 22.094 2.4 1 57.91 18 GLU B N 1
ATOM 939 C CA . GLU B 1 18 ? -35.656 22.625 3.678 1 57.91 18 GLU B CA 1
ATOM 940 C C . GLU B 1 18 ? -34.25 23.188 3.549 1 57.91 18 GLU B C 1
ATOM 942 O O . GLU B 1 18 ? -33.312 22.469 3.182 1 57.91 18 GLU B O 1
ATOM 947 N N . GLU B 1 19 ? -34.031 24.328 3.213 1 62.66 19 GLU B N 1
ATOM 948 C CA . GLU B 1 19 ? -32.781 25.078 3.189 1 62.66 19 GLU B CA 1
ATOM 949 C C . GLU B 1 19 ? -31.938 24.797 4.426 1 62.66 19 GLU B C 1
ATOM 951 O O . GLU B 1 19 ? -32.375 25.062 5.551 1 62.66 19 GLU B O 1
ATOM 956 N N . LYS B 1 20 ? -31.172 23.766 4.383 1 70 20 LYS B N 1
ATOM 957 C CA . LYS B 1 20 ? -30.312 23.484 5.523 1 70 20 LYS B CA 1
ATOM 958 C C . LYS B 1 20 ? -29.594 24.75 5.992 1 70 20 LYS B C 1
ATOM 960 O O . LYS B 1 20 ? -29 25.484 5.184 1 70 20 LYS B O 1
ATOM 965 N N . PRO B 1 21 ? -29.938 25.156 7.152 1 75.94 21 PRO B N 1
ATOM 966 C CA . PRO B 1 21 ? -29.266 26.359 7.645 1 75.94 21 PRO B CA 1
ATOM 967 C C . PRO B 1 21 ? -27.75 26.312 7.43 1 75.94 21 PRO B C 1
ATOM 969 O O . PRO B 1 21 ? -27.156 25.219 7.457 1 75.94 21 PRO B O 1
ATOM 972 N N . ARG B 1 22 ? -27.172 27.406 6.938 1 86.75 22 ARG B N 1
ATOM 973 C CA . ARG B 1 22 ? -25.734 27.531 6.75 1 86.75 22 ARG B CA 1
ATOM 974 C C . ARG B 1 22 ? -24.984 27.266 8.047 1 86.75 22 ARG B C 1
ATOM 976 O O . ARG B 1 22 ? -25.469 27.594 9.133 1 86.75 22 ARG B O 1
ATOM 983 N N . LEU B 1 23 ? -24 26.531 8.094 1 87.62 23 LEU B N 1
ATOM 984 C CA . LEU B 1 23 ? -23.172 26.219 9.25 1 87.62 23 LEU B CA 1
ATOM 985 C C . LEU B 1 23 ? -22.516 27.469 9.812 1 87.62 23 LEU B C 1
ATOM 987 O O 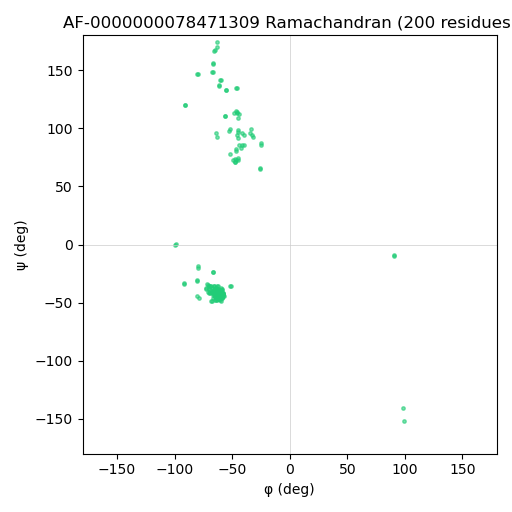. LEU B 1 23 ? -22.156 28.375 9.055 1 87.62 23 LEU B O 1
ATOM 991 N N . SER B 1 24 ? -22.547 27.531 11.031 1 93.38 24 SER B N 1
ATOM 992 C CA . SER B 1 24 ? -21.75 28.578 11.672 1 93.38 24 SER B CA 1
ATOM 993 C C . SER B 1 24 ? -20.266 28.375 11.453 1 93.38 24 SER B C 1
ATOM 995 O O . SER B 1 24 ? -19.844 27.312 11.016 1 93.38 24 SER B O 1
ATOM 997 N N . GLU B 1 25 ? -19.422 29.359 11.742 1 92.75 25 GLU B N 1
ATOM 998 C CA . GLU B 1 25 ? -17.969 29.266 11.602 1 92.75 25 GLU B CA 1
ATOM 999 C C . GLU B 1 25 ? -17.406 28.156 12.5 1 92.75 25 GLU B C 1
ATOM 1001 O O . GLU B 1 25 ? -16.5 27.422 12.086 1 92.75 25 GLU B O 1
ATOM 1006 N N . ASN B 1 26 ? -17.938 28.156 13.742 1 95.56 26 ASN B N 1
ATOM 1007 C CA . ASN B 1 26 ? -17.5 27.125 14.68 1 95.56 26 ASN B CA 1
ATOM 1008 C C . ASN B 1 26 ? -17.844 25.719 14.18 1 95.56 26 ASN B C 1
ATOM 1010 O O . ASN B 1 26 ? -17.062 24.797 14.328 1 95.56 26 ASN B O 1
ATOM 1014 N N . GLU B 1 27 ? -18.953 25.578 13.609 1 95.5 27 GLU B N 1
ATOM 1015 C CA . GLU B 1 27 ? -19.391 24.297 13.062 1 95.5 27 GLU B CA 1
ATOM 1016 C C . GLU B 1 27 ? -18.531 23.891 11.867 1 95.5 27 GLU B C 1
ATOM 1018 O O . GLU B 1 27 ? -18.203 22.719 11.703 1 95.5 27 GLU B O 1
ATOM 1023 N N . LYS B 1 28 ? -18.188 24.859 11.125 1 96.62 28 LYS B N 1
ATOM 1024 C CA . LYS B 1 28 ? -17.359 24.594 9.961 1 96.62 28 LYS B CA 1
ATOM 1025 C C . LYS B 1 28 ? -15.977 24.078 10.375 1 96.62 28 LYS B C 1
ATOM 1027 O O . LYS B 1 28 ? -15.469 23.109 9.82 1 96.62 28 LYS B O 1
ATOM 1032 N N . LYS B 1 29 ? -15.445 24.828 11.344 1 96.81 29 LYS B N 1
ATOM 1033 C CA . LYS B 1 29 ? -14.133 24.438 11.844 1 96.81 29 LYS B CA 1
ATOM 1034 C C . LYS B 1 29 ? -14.156 23.016 12.414 1 96.81 29 LYS B C 1
ATOM 1036 O O . LYS B 1 29 ? -13.273 22.203 12.117 1 96.81 29 LYS B O 1
ATOM 1041 N N . ALA B 1 30 ? -15.125 22.75 13.234 1 96.94 30 ALA B N 1
ATOM 1042 C CA . ALA B 1 30 ? -15.266 21.438 13.852 1 96.94 30 ALA B CA 1
ATOM 1043 C C . ALA B 1 30 ? -15.414 20.344 12.789 1 96.94 30 ALA B C 1
ATOM 1045 O O . ALA B 1 30 ? -14.859 19.25 12.93 1 96.94 30 ALA B O 1
ATOM 1046 N N . ASN B 1 31 ? -16.094 20.594 11.758 1 97.19 31 ASN B N 1
ATOM 1047 C CA . ASN B 1 31 ? -16.297 19.656 10.664 1 97.19 31 ASN B CA 1
ATOM 1048 C C . ASN B 1 31 ? -14.992 19.359 9.922 1 97.19 31 ASN B C 1
ATOM 1050 O O . ASN B 1 31 ? -14.703 18.203 9.594 1 97.19 31 ASN B O 1
ATOM 1054 N N . HIS B 1 32 ? -14.188 20.375 9.703 1 97.5 32 HIS B N 1
ATOM 1055 C CA . HIS B 1 32 ? -12.906 20.203 9.031 1 97.5 32 HIS B CA 1
ATOM 1056 C C . HIS B 1 32 ? -11.969 19.312 9.828 1 97.5 32 HIS B C 1
ATOM 1058 O O . HIS B 1 32 ? -11.367 18.391 9.273 1 97.5 32 HIS B O 1
ATOM 1064 N N . ILE B 1 33 ? -11.93 19.562 11.055 1 98.12 33 ILE B N 1
ATOM 1065 C CA . ILE B 1 33 ? -11.055 18.797 11.938 1 98.12 33 ILE B CA 1
ATOM 1066 C C . ILE B 1 33 ? -11.492 17.344 11.953 1 98.12 33 ILE B C 1
ATOM 1068 O O . ILE B 1 33 ? -10.664 16.438 11.828 1 98.12 33 ILE B O 1
ATOM 1072 N N . ALA B 1 34 ? -12.773 17.203 12.125 1 98.06 34 ALA B N 1
ATOM 1073 C CA . ALA B 1 34 ? -13.312 15.844 12.172 1 98.06 34 ALA B CA 1
ATOM 1074 C C . ALA B 1 34 ? -13.016 15.094 10.883 1 98.06 34 ALA B C 1
ATOM 1076 O O . ALA B 1 34 ? -12.688 13.906 10.906 1 98.06 34 ALA B O 1
ATOM 1077 N N . SER B 1 35 ? -13.219 15.734 9.789 1 98 35 SER B N 1
ATOM 1078 C CA . SER B 1 35 ? -12.961 15.133 8.484 1 98 35 SER B CA 1
ATOM 1079 C C . SER B 1 35 ? -11.5 14.719 8.344 1 98 35 SER B C 1
ATOM 1081 O O . SER B 1 35 ? -11.195 13.633 7.848 1 98 35 SER B O 1
ATOM 1083 N N . GLU B 1 36 ? -10.641 15.5 8.828 1 97 36 GLU B N 1
ATOM 1084 C CA . GLU B 1 36 ? -9.211 15.203 8.742 1 97 36 GLU B CA 1
ATOM 1085 C C . GLU B 1 36 ? -8.836 14.039 9.656 1 97 36 GLU B C 1
ATOM 1087 O O . GLU B 1 36 ? -8.016 13.195 9.289 1 97 36 GLU B O 1
ATOM 1092 N N . GLN B 1 37 ? -9.414 14.086 10.789 1 97.88 37 GLN B N 1
ATOM 1093 C CA . GLN B 1 37 ? -9.18 12.984 11.711 1 97.88 37 GLN B CA 1
ATOM 1094 C C . GLN B 1 37 ? -9.656 11.656 11.125 1 97.88 37 GLN B C 1
ATOM 1096 O O . GLN B 1 37 ? -8.977 10.641 11.25 1 97.88 37 GLN B O 1
ATOM 1101 N N . LYS B 1 38 ? -10.766 11.727 10.5 1 97.69 38 LYS B N 1
ATOM 1102 C CA . LYS B 1 38 ? -11.297 10.531 9.859 1 97.69 38 LYS B CA 1
ATOM 1103 C C . LYS B 1 38 ? -10.383 10.055 8.734 1 97.69 38 LYS B C 1
ATOM 1105 O O . LYS B 1 38 ? -10.125 8.859 8.594 1 97.69 38 LYS B O 1
ATOM 1110 N N . ARG B 1 39 ? -9.953 10.906 7.953 1 96.44 39 ARG B N 1
ATOM 1111 C CA . ARG B 1 39 ? -9.039 10.578 6.863 1 96.44 39 ARG B CA 1
ATOM 1112 C C . ARG B 1 39 ? -7.762 9.938 7.395 1 96.44 39 ARG B C 1
ATOM 1114 O O . ARG B 1 39 ? -7.324 8.906 6.891 1 96.44 39 ARG B O 1
ATOM 1121 N N . ARG B 1 40 ? -7.156 10.461 8.438 1 97.88 40 ARG B N 1
ATOM 1122 C CA . ARG B 1 40 ? -5.926 9.945 9.031 1 97.88 40 ARG B CA 1
ATOM 1123 C C . ARG B 1 40 ? -6.137 8.539 9.594 1 97.88 40 ARG B C 1
ATOM 1125 O O . ARG B 1 40 ? -5.27 7.676 9.461 1 97.88 40 ARG B O 1
ATOM 1132 N N . GLN B 1 41 ? -7.262 8.422 10.188 1 97.94 41 GLN B N 1
ATOM 1133 C CA . GLN B 1 41 ? -7.574 7.113 10.75 1 97.94 41 GLN B CA 1
ATOM 1134 C C . GLN B 1 41 ? -7.699 6.059 9.656 1 97.94 41 GLN B C 1
ATOM 1136 O O . GLN B 1 41 ? -7.203 4.941 9.805 1 97.94 41 GLN B O 1
ATOM 1141 N N . ALA B 1 42 ? -8.367 6.387 8.586 1 97.56 42 ALA B N 1
ATOM 1142 C CA . ALA B 1 42 ? -8.508 5.461 7.465 1 97.56 42 ALA B CA 1
ATOM 1143 C C . ALA B 1 42 ? -7.152 5.082 6.883 1 97.56 42 ALA B C 1
ATOM 1145 O O . ALA B 1 42 ? -6.914 3.918 6.555 1 97.56 42 ALA B O 1
ATOM 1146 N N . ILE B 1 43 ? -6.34 5.992 6.766 1 97.88 43 ILE B N 1
ATOM 1147 C CA . ILE B 1 43 ? -4.996 5.777 6.238 1 97.88 43 ILE B CA 1
ATOM 1148 C C . ILE B 1 43 ? -4.207 4.875 7.184 1 97.88 43 ILE B C 1
ATOM 1150 O O . ILE B 1 43 ? -3.564 3.918 6.746 1 97.88 43 ILE B O 1
ATOM 1154 N N . ARG B 1 44 ? -4.348 5.188 8.445 1 96.56 44 ARG B N 1
ATOM 1155 C CA . ARG B 1 44 ? -3.68 4.355 9.445 1 96.56 44 ARG B CA 1
ATOM 1156 C C . ARG B 1 44 ? -4.137 2.906 9.344 1 96.56 44 ARG B C 1
ATOM 1158 O O . ARG B 1 44 ? -3.316 1.986 9.383 1 96.56 44 ARG B O 1
ATOM 1165 N N . GLU B 1 45 ? -5.34 2.73 9.203 1 97.25 45 GLU B N 1
ATOM 1166 C CA . GLU B 1 45 ? -5.898 1.388 9.086 1 97.25 45 GLU B CA 1
ATOM 1167 C C . GLU B 1 45 ? -5.383 0.68 7.84 1 97.25 45 GLU B C 1
ATOM 1169 O O . GLU B 1 45 ? -5.105 -0.521 7.867 1 97.25 45 GLU B O 1
ATOM 1174 N N . GLY B 1 46 ? -5.27 1.43 6.793 1 97.19 46 GLY B N 1
ATOM 1175 C CA . GLY B 1 46 ? -4.699 0.871 5.578 1 97.19 46 GLY B CA 1
ATOM 1176 C C . GLY B 1 46 ? -3.277 0.377 5.758 1 97.19 46 GLY B C 1
ATOM 1177 O O . GLY B 1 46 ? -2.947 -0.741 5.355 1 97.19 46 GLY B O 1
ATOM 1178 N N . PHE B 1 47 ? -2.553 1.135 6.445 1 96.88 47 PHE B N 1
ATOM 1179 C CA . PHE B 1 47 ? -1.17 0.748 6.695 1 96.88 47 PHE B CA 1
ATOM 1180 C C . PHE B 1 47 ? -1.106 -0.461 7.621 1 96.88 47 PHE B C 1
ATOM 1182 O O . PHE B 1 47 ? -0.272 -1.349 7.438 1 96.88 47 PHE B O 1
ATOM 1189 N N . ASP B 1 48 ? -1.907 -0.483 8.602 1 96.19 48 ASP B N 1
ATOM 1190 C CA . ASP B 1 48 ? -1.947 -1.619 9.516 1 96.19 48 ASP B CA 1
ATOM 1191 C C . ASP B 1 48 ? -2.25 -2.916 8.773 1 96.19 48 ASP B C 1
ATOM 1193 O O . ASP B 1 48 ? -1.6 -3.938 9 1 96.19 48 ASP B O 1
ATOM 1197 N N . ARG B 1 49 ? -3.152 -2.867 7.879 1 96.5 49 ARG B N 1
ATOM 1198 C CA . ARG B 1 49 ? -3.516 -4.055 7.113 1 96.5 49 ARG B CA 1
ATOM 1199 C C . ARG B 1 49 ? -2.367 -4.5 6.215 1 96.5 49 ARG B C 1
ATOM 1201 O O . ARG B 1 49 ? -2.109 -5.699 6.078 1 96.5 49 ARG B O 1
ATOM 1208 N N . LEU B 1 50 ? -1.706 -3.506 5.637 1 96.81 50 LEU B N 1
ATOM 1209 C CA . LEU B 1 50 ? -0.554 -3.854 4.812 1 96.81 50 LEU B CA 1
ATOM 1210 C C . LEU B 1 50 ? 0.515 -4.559 5.645 1 96.81 50 LEU B C 1
ATOM 1212 O O . LEU B 1 50 ? 1.105 -5.543 5.195 1 96.81 50 LEU B O 1
ATOM 1216 N N . THR B 1 51 ? 0.716 -4.051 6.867 1 96.12 51 THR B N 1
ATOM 1217 C CA . THR B 1 51 ? 1.753 -4.621 7.719 1 96.12 51 THR B CA 1
ATOM 1218 C C . THR B 1 51 ? 1.392 -6.047 8.125 1 96.12 51 THR B C 1
ATOM 1220 O O . THR B 1 51 ? 2.275 -6.867 8.383 1 96.12 51 THR B O 1
ATOM 1223 N N . GLU B 1 52 ? 0.15 -6.398 8.109 1 94.31 52 GLU B N 1
ATOM 1224 C CA . GLU B 1 52 ? -0.316 -7.738 8.445 1 94.31 52 GLU B CA 1
ATOM 1225 C C . GLU B 1 52 ? -0.153 -8.695 7.266 1 94.31 52 GLU B C 1
ATOM 1227 O O . GLU B 1 52 ? 0.078 -9.891 7.457 1 94.31 52 GLU B O 1
ATOM 1232 N N . LEU B 1 53 ? -0.254 -8.172 6.121 1 94.88 53 LEU B N 1
ATOM 1233 C CA . LEU B 1 53 ? -0.316 -9.008 4.93 1 94.88 53 LEU B CA 1
ATOM 1234 C C . LEU B 1 53 ? 1.077 -9.234 4.352 1 94.88 53 LEU B C 1
ATOM 1236 O O . LEU B 1 53 ? 1.349 -10.281 3.766 1 94.88 53 LEU B O 1
ATOM 1240 N N . VAL B 1 54 ? 1.903 -8.164 4.512 1 95.69 54 VAL B N 1
ATOM 1241 C CA . VAL B 1 54 ? 3.205 -8.211 3.855 1 95.69 54 VAL B CA 1
ATOM 1242 C C . VAL B 1 54 ? 4.238 -8.828 4.797 1 95.69 54 VAL B C 1
ATOM 1244 O O . VAL B 1 54 ? 4.484 -8.305 5.887 1 95.69 54 VAL B O 1
ATOM 1247 N N . PRO B 1 55 ? 4.758 -9.891 4.293 1 93.94 55 PRO B N 1
ATOM 1248 C CA . PRO B 1 55 ? 5.75 -10.547 5.145 1 93.94 55 PRO B CA 1
ATOM 1249 C C . PRO B 1 55 ? 6.941 -9.648 5.465 1 93.94 55 PRO B C 1
ATOM 1251 O O . PRO B 1 55 ? 7.402 -8.898 4.605 1 93.94 55 PRO B O 1
ATOM 1254 N N . GLY B 1 56 ? 7.387 -9.758 6.641 1 90.06 56 GLY B N 1
ATOM 1255 C CA . GLY B 1 56 ? 8.555 -8.992 7.062 1 90.06 56 GLY B CA 1
ATOM 1256 C C . GLY B 1 56 ? 8.203 -7.648 7.668 1 90.06 56 GLY B C 1
ATOM 1257 O O . GLY B 1 56 ? 9.086 -6.898 8.078 1 90.06 56 GLY B O 1
ATOM 1258 N N . LEU B 1 57 ? 6.992 -7.355 7.527 1 92.06 57 LEU B N 1
ATOM 1259 C CA . LEU B 1 57 ? 6.559 -6.059 8.047 1 92.06 57 LEU B CA 1
ATOM 1260 C C . LEU B 1 57 ? 5.895 -6.215 9.406 1 92.06 57 LEU B C 1
ATOM 1262 O O . LEU B 1 57 ? 5.492 -5.223 10.023 1 92.06 57 LEU B O 1
ATOM 1266 N N . GLU B 1 58 ? 5.887 -7.551 9.766 1 78 58 GLU B N 1
ATOM 1267 C CA . GLU B 1 58 ? 5.191 -7.816 11.023 1 78 58 GLU B CA 1
ATOM 1268 C C . GLU B 1 58 ? 5.934 -7.199 12.203 1 78 58 GLU B C 1
ATOM 1270 O O . GLU B 1 58 ? 7.164 -7.203 12.242 1 78 58 GLU B O 1
ATOM 1275 N N . GLY B 1 59 ? 5.266 -6.836 13.102 1 66.44 59 GLY B N 1
ATOM 1276 C CA . GLY B 1 59 ? 5.84 -6.332 14.336 1 66.44 59 GLY B CA 1
ATOM 1277 C C . GLY B 1 59 ? 5.891 -4.816 14.398 1 66.44 59 GLY B C 1
ATOM 1278 O O . GLY B 1 59 ? 5.105 -4.137 13.734 1 66.44 59 GLY B O 1
ATOM 1279 N N . GLN B 1 60 ? 7.121 -4.234 15.016 1 63.16 60 GLN B N 1
ATOM 1280 C CA . GLN B 1 60 ? 7.234 -2.865 15.516 1 63.16 60 GLN B CA 1
ATOM 1281 C C . GLN B 1 60 ? 7.055 -1.856 14.383 1 63.16 60 GLN B C 1
ATOM 1283 O O . GLN B 1 60 ? 7.215 -2.197 13.211 1 63.16 60 GLN B O 1
ATOM 1288 N N . GLY B 1 61 ? 6.902 -0.408 14.586 1 71.38 61 GLY B N 1
ATOM 1289 C CA . GLY B 1 61 ? 6.621 0.896 14.008 1 71.38 61 GLY B CA 1
ATOM 1290 C C . GLY B 1 61 ? 7.48 1.215 12.805 1 71.38 61 GLY B C 1
ATOM 1291 O O . GLY B 1 61 ? 8.562 1.793 12.938 1 71.38 61 GLY B O 1
ATOM 1292 N N . ARG B 1 62 ? 7.133 0.633 11.672 1 83.12 62 ARG B N 1
ATOM 1293 C CA . ARG B 1 62 ? 7.824 1.046 10.453 1 83.12 62 ARG B CA 1
ATOM 1294 C C . ARG B 1 62 ? 7.238 2.342 9.906 1 83.12 62 ARG B C 1
ATOM 1296 O O . ARG B 1 62 ? 6.047 2.611 10.07 1 83.12 62 ARG B O 1
ATOM 1303 N N . SER B 1 63 ? 8.211 2.988 9.359 1 94.38 63 SER B N 1
ATOM 1304 C CA . SER B 1 63 ? 7.734 4.215 8.727 1 94.38 63 SER B CA 1
ATOM 1305 C C . SER B 1 63 ? 6.828 3.91 7.543 1 94.38 63 SER B C 1
ATOM 1307 O O . SER B 1 63 ? 6.922 2.838 6.941 1 94.38 63 SER B O 1
ATOM 1309 N N . GLU B 1 64 ? 6.059 4.758 7.227 1 96 64 GLU B N 1
ATOM 1310 C CA . GLU B 1 64 ? 5.133 4.656 6.102 1 96 64 GLU B CA 1
ATOM 1311 C C . GLU B 1 64 ? 5.879 4.422 4.793 1 96 64 GLU B C 1
ATOM 1313 O O . GLU B 1 64 ? 5.449 3.623 3.961 1 96 64 GLU B O 1
ATOM 1318 N N . SER B 1 65 ? 6.961 5.145 4.648 1 96.06 65 SER B N 1
ATOM 1319 C CA . SER B 1 65 ? 7.734 5.016 3.42 1 96.06 65 SER B CA 1
ATOM 1320 C C . SER B 1 65 ? 8.281 3.602 3.258 1 96.06 65 SER B C 1
ATOM 1322 O O . SER B 1 65 ? 8.258 3.043 2.16 1 96.06 65 SER B O 1
ATOM 1324 N N . VAL B 1 66 ? 8.75 3.035 4.324 1 95.06 66 VAL B N 1
ATOM 1325 C CA . VAL B 1 66 ? 9.305 1.685 4.305 1 95.06 66 VAL B CA 1
ATOM 1326 C C . VAL B 1 66 ? 8.195 0.678 3.996 1 95.06 66 VAL B C 1
ATOM 1328 O O . VAL B 1 66 ? 8.383 -0.231 3.184 1 95.06 66 VAL B O 1
ATOM 1331 N N . VAL B 1 67 ? 7.035 0.848 4.613 1 97.38 67 VAL B N 1
ATOM 1332 C CA . VAL B 1 67 ? 5.91 -0.055 4.387 1 97.38 67 VAL B CA 1
ATOM 1333 C C . VAL B 1 67 ? 5.496 -0.014 2.92 1 97.38 67 VAL B C 1
ATOM 1335 O O . VAL B 1 67 ? 5.285 -1.058 2.297 1 97.38 67 VAL B O 1
ATOM 1338 N N . LEU B 1 68 ? 5.441 1.143 2.393 1 97.88 68 LEU B N 1
ATOM 1339 C CA . LEU B 1 68 ? 5.062 1.294 0.992 1 97.88 68 LEU B CA 1
ATOM 1340 C C . LEU B 1 68 ? 6.078 0.622 0.075 1 97.88 68 LEU B C 1
ATOM 1342 O O . LEU B 1 68 ? 5.703 -0.103 -0.849 1 97.88 68 LEU B O 1
ATOM 1346 N N . LYS B 1 69 ? 7.34 0.855 0.355 1 97.25 69 LYS B N 1
ATOM 1347 C CA . LYS B 1 69 ? 8.391 0.267 -0.474 1 97.25 69 LYS B CA 1
ATOM 1348 C C . LYS B 1 69 ? 8.336 -1.258 -0.428 1 97.25 69 LYS B C 1
ATOM 1350 O O . LYS B 1 69 ? 8.383 -1.917 -1.468 1 97.25 69 LYS B O 1
ATOM 1355 N N . LYS B 1 70 ? 8.227 -1.782 0.745 1 97.31 70 LYS B N 1
ATOM 1356 C CA . LYS B 1 70 ? 8.18 -3.234 0.897 1 97.31 70 LYS B CA 1
ATOM 1357 C C . LYS B 1 70 ? 6.922 -3.812 0.265 1 97.31 70 LYS B C 1
ATOM 1359 O O . LYS B 1 70 ? 6.941 -4.926 -0.27 1 97.31 70 LYS B O 1
ATOM 1364 N N . THR B 1 71 ? 5.848 -3.105 0.354 1 98.19 71 THR B N 1
ATOM 1365 C CA . THR B 1 71 ? 4.598 -3.549 -0.259 1 98.19 71 THR B CA 1
ATOM 1366 C C . THR B 1 71 ? 4.742 -3.631 -1.775 1 98.19 71 THR B C 1
ATOM 1368 O O . THR B 1 71 ? 4.332 -4.617 -2.391 1 98.19 71 THR B O 1
ATOM 1371 N N . VAL B 1 72 ? 5.305 -2.648 -2.342 1 98.5 72 VAL B N 1
ATOM 1372 C CA . VAL B 1 72 ? 5.535 -2.631 -3.783 1 98.5 72 VAL B CA 1
ATOM 1373 C C . VAL B 1 72 ? 6.391 -3.828 -4.188 1 98.5 72 VAL B C 1
ATOM 1375 O O . VAL B 1 72 ? 6.062 -4.543 -5.137 1 98.5 72 VAL B O 1
ATOM 1378 N N . ASP B 1 73 ? 7.43 -4.039 -3.439 1 98.25 73 ASP B N 1
ATOM 1379 C CA . ASP B 1 73 ? 8.312 -5.172 -3.703 1 98.25 73 ASP B CA 1
ATOM 1380 C C . ASP B 1 73 ? 7.551 -6.492 -3.59 1 98.25 73 ASP B C 1
ATOM 1382 O O . ASP B 1 73 ? 7.734 -7.395 -4.414 1 98.25 73 ASP B O 1
ATOM 1386 N N . TYR B 1 74 ? 6.75 -6.574 -2.631 1 98.19 74 TYR B N 1
ATOM 1387 C CA . TYR B 1 74 ? 5.973 -7.785 -2.381 1 98.19 74 TYR B CA 1
ATOM 1388 C C . TYR B 1 74 ? 5.008 -8.062 -3.525 1 98.19 74 TYR B C 1
ATOM 1390 O O . TYR B 1 74 ? 4.895 -9.195 -3.99 1 98.19 74 TYR B O 1
ATOM 1398 N N . ILE B 1 75 ? 4.371 -7.078 -3.973 1 98.06 75 ILE B N 1
ATOM 1399 C CA . ILE B 1 75 ? 3.424 -7.242 -5.07 1 98.06 75 ILE B CA 1
ATOM 1400 C C . ILE B 1 75 ? 4.164 -7.699 -6.324 1 98.06 75 ILE B C 1
ATOM 1402 O O . ILE B 1 75 ? 3.703 -8.602 -7.027 1 98.06 75 ILE B O 1
ATOM 1406 N N . ARG B 1 76 ? 5.293 -7.141 -6.574 1 98 76 ARG B N 1
ATOM 1407 C CA . ARG B 1 76 ? 6.074 -7.543 -7.738 1 98 76 ARG B CA 1
ATOM 1408 C C . ARG B 1 76 ? 6.496 -9.008 -7.637 1 98 76 ARG B C 1
ATOM 1410 O O . ARG B 1 76 ? 6.438 -9.742 -8.625 1 98 76 ARG B O 1
ATOM 1417 N N . ALA B 1 77 ? 6.914 -9.391 -6.469 1 97.31 77 ALA B N 1
ATOM 1418 C CA . ALA B 1 77 ? 7.297 -10.781 -6.2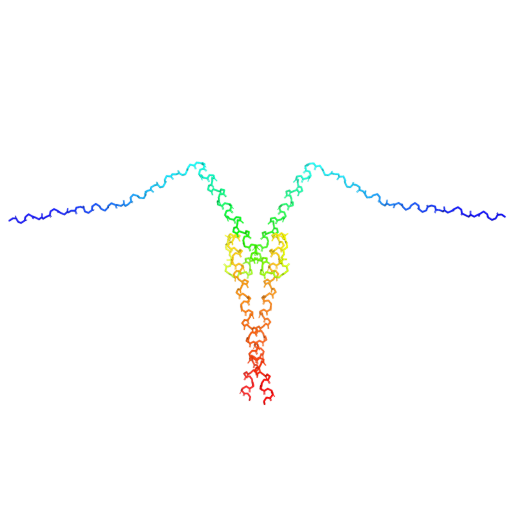46 1 97.31 77 ALA B CA 1
ATOM 1419 C C . ALA B 1 77 ? 6.109 -11.719 -6.453 1 97.31 77 ALA B C 1
ATOM 1421 O O . ALA B 1 77 ? 6.258 -12.812 -7.008 1 97.31 77 ALA B O 1
ATOM 1422 N N . GLN B 1 78 ? 4.992 -11.312 -5.984 1 96.06 78 GLN B N 1
ATOM 1423 C CA . GLN B 1 78 ? 3.789 -12.125 -6.133 1 96.06 78 GLN B CA 1
ATOM 1424 C C . GLN B 1 78 ? 3.414 -12.289 -7.605 1 96.06 78 GLN B C 1
ATOM 1426 O O . GLN B 1 78 ? 2.996 -13.367 -8.031 1 96.06 78 GLN B O 1
ATOM 1431 N N . LEU B 1 79 ? 3.572 -11.203 -8.328 1 96.38 79 LEU B N 1
ATOM 1432 C CA . LEU B 1 79 ? 3.264 -11.258 -9.758 1 96.38 79 LEU B CA 1
ATOM 1433 C C . LEU B 1 79 ? 4.223 -12.195 -10.484 1 96.38 79 LEU B C 1
ATOM 1435 O O . LEU B 1 79 ? 3.805 -12.969 -11.352 1 96.38 79 LEU B O 1
ATOM 1439 N N . ALA B 1 80 ? 5.434 -12.156 -10.133 1 96.75 80 ALA B N 1
ATOM 1440 C CA . ALA B 1 80 ? 6.422 -13.055 -10.727 1 96.75 80 ALA B CA 1
ATOM 1441 C C . ALA B 1 80 ? 6.117 -14.508 -10.375 1 96.75 80 ALA B C 1
ATOM 1443 O O . ALA B 1 80 ? 6.219 -15.398 -11.227 1 96.75 80 ALA B O 1
ATOM 1444 N N . GLU B 1 81 ? 5.785 -14.672 -9.125 1 95.25 81 GLU B N 1
ATOM 1445 C CA . GLU B 1 81 ? 5.449 -16.016 -8.672 1 95.25 81 GLU B CA 1
ATOM 1446 C C . GLU B 1 81 ? 4.227 -16.562 -9.406 1 95.25 81 GLU B C 1
ATOM 1448 O O . GLU B 1 81 ? 4.191 -17.734 -9.781 1 95.25 81 GLU B O 1
ATOM 1453 N N . ARG B 1 82 ? 3.275 -15.758 -9.539 1 95.19 82 ARG B N 1
ATOM 1454 C CA . ARG B 1 82 ? 2.08 -16.172 -10.273 1 95.19 82 ARG B CA 1
ATOM 1455 C C . ARG B 1 82 ? 2.428 -16.594 -11.695 1 95.19 82 ARG B C 1
ATOM 1457 O O . ARG B 1 82 ? 1.924 -17.609 -12.18 1 95.19 82 ARG B O 1
ATOM 1464 N N . GLN B 1 83 ? 3.242 -15.836 -12.289 1 95.44 83 GLN B N 1
ATOM 1465 C CA . GLN B 1 83 ? 3.652 -16.172 -13.648 1 95.44 83 GLN B CA 1
ATOM 1466 C C . GLN B 1 83 ? 4.375 -17.516 -13.688 1 95.44 83 GLN B C 1
ATOM 1468 O O . GLN B 1 83 ? 4.172 -18.312 -14.609 1 95.44 83 GLN B O 1
ATOM 1473 N N . ARG B 1 84 ? 5.164 -17.797 -12.758 1 95.31 84 ARG B N 1
ATOM 1474 C CA . ARG B 1 84 ? 5.863 -19.062 -12.672 1 95.31 84 ARG B CA 1
ATOM 1475 C C . ARG B 1 84 ? 4.883 -20.219 -12.516 1 95.31 84 ARG B C 1
ATOM 1477 O O . ARG B 1 84 ? 5.027 -21.266 -13.164 1 95.31 84 ARG B O 1
ATOM 1484 N N . LEU B 1 85 ? 3.912 -20.078 -11.656 1 92.5 85 LEU B N 1
ATOM 1485 C CA . LEU B 1 85 ? 2.924 -21.109 -11.406 1 92.5 85 LEU B CA 1
ATOM 1486 C C . LEU B 1 85 ? 2.088 -21.375 -12.648 1 92.5 85 LEU B C 1
ATOM 1488 O O . LEU B 1 85 ? 1.792 -22.531 -12.969 1 92.5 85 LEU B O 1
ATOM 1492 N N . VAL B 1 86 ? 1.804 -20.344 -13.336 1 92.12 86 VAL B N 1
ATOM 1493 C CA . VAL B 1 86 ? 1.023 -20.469 -14.562 1 92.12 86 VAL B CA 1
ATOM 1494 C C . VAL B 1 86 ? 1.833 -21.234 -15.609 1 92.12 86 VAL B C 1
ATOM 1496 O O . VAL B 1 86 ? 1.31 -22.125 -16.281 1 92.12 86 VAL B O 1
ATOM 1499 N N . ASN B 1 87 ? 3.074 -20.953 -15.727 1 93.06 87 ASN B N 1
ATOM 1500 C CA . ASN B 1 87 ? 3.953 -21.656 -16.656 1 93.06 87 ASN B CA 1
ATOM 1501 C C . ASN B 1 87 ? 4.055 -23.141 -16.312 1 93.06 87 ASN B C 1
ATOM 1503 O O . ASN B 1 87 ? 4.066 -23.984 -17.203 1 93.06 87 ASN B O 1
ATOM 1507 N N . ARG B 1 88 ? 4.102 -23.375 -15.062 1 89.88 88 ARG B N 1
ATOM 1508 C CA . ARG B 1 88 ? 4.191 -24.75 -14.609 1 89.88 88 ARG B CA 1
ATOM 1509 C C . ARG B 1 88 ? 2.936 -25.531 -14.984 1 89.88 88 ARG B C 1
ATOM 1511 O O . ARG B 1 88 ? 3.02 -26.688 -15.406 1 89.88 88 ARG B O 1
ATOM 1518 N N . ILE B 1 89 ? 1.812 -24.969 -14.836 1 88.12 89 ILE B N 1
ATOM 1519 C CA . ILE B 1 89 ? 0.542 -25.609 -15.172 1 88.12 89 ILE B CA 1
ATOM 1520 C C . ILE B 1 89 ? 0.476 -25.859 -16.688 1 88.12 89 ILE B C 1
ATOM 1522 O O . ILE B 1 89 ? 0.017 -26.906 -17.125 1 88.12 89 ILE B O 1
ATOM 1526 N N . GLU B 1 90 ? 0.937 -24.828 -17.406 1 87.25 90 GLU B N 1
ATOM 1527 C CA . GLU B 1 90 ? 0.96 -24.984 -18.859 1 87.25 90 GLU B CA 1
ATOM 1528 C C . GLU B 1 90 ? 1.889 -26.109 -19.281 1 87.25 90 GLU B C 1
ATOM 1530 O O . GLU B 1 90 ? 1.567 -26.875 -20.188 1 87.25 90 GLU B O 1
ATOM 1535 N N . GLU B 1 91 ? 2.945 -26.312 -18.641 1 85.5 91 GLU B N 1
ATOM 1536 C CA . GLU B 1 91 ? 3.9 -27.375 -18.922 1 85.5 91 GLU B CA 1
ATOM 1537 C C . GLU B 1 91 ? 3.318 -28.75 -18.562 1 85.5 91 GLU B C 1
ATOM 1539 O O . GLU B 1 91 ? 3.486 -29.719 -19.312 1 85.5 91 GLU B O 1
ATOM 1544 N N . LEU B 1 92 ? 2.557 -28.797 -17.531 1 81.56 92 LEU B N 1
ATOM 1545 C CA . LEU B 1 92 ? 1.954 -30.047 -17.078 1 81.56 92 LEU B CA 1
ATOM 1546 C C . LEU B 1 92 ? 0.737 -30.406 -17.938 1 81.56 92 LEU B C 1
ATOM 1548 O O . LEU B 1 92 ? 0.507 -31.578 -18.234 1 81.56 92 LEU B O 1
ATOM 1552 N N . GLY B 1 93 ? -0.058 -29.359 -18.125 1 73.31 93 GLY B N 1
ATOM 1553 C CA . GLY B 1 93 ? -1.231 -29.594 -18.953 1 73.31 93 GLY B CA 1
ATOM 1554 C C . GLY B 1 93 ? -0.891 -29.859 -20.406 1 73.31 93 GLY B C 1
ATOM 1555 O O . GLY B 1 93 ? -1.588 -30.625 -21.078 1 73.31 93 GLY B O 1
ATOM 1556 N N . GLY B 1 94 ? -0.077 -29.062 -21 1 65.06 94 GLY B N 1
ATOM 1557 C CA . GLY B 1 94 ? 0.406 -29.391 -22.328 1 65.06 94 GLY B CA 1
ATOM 1558 C C . GLY B 1 94 ? 0.968 -30.797 -22.422 1 65.06 94 GLY B C 1
ATOM 1559 O O . GLY B 1 94 ? 0.797 -31.484 -23.438 1 65.06 94 GLY B O 1
ATOM 1560 N N . GLN B 1 95 ? 1.575 -31.266 -21.453 1 60.38 95 GLN B N 1
ATOM 1561 C CA . GLN B 1 95 ? 2.107 -32.625 -21.406 1 60.38 95 GLN B CA 1
ATOM 1562 C C . GLN B 1 95 ? 0.984 -33.656 -21.344 1 60.38 95 GLN B C 1
ATOM 1564 O O . GLN B 1 95 ? 1.078 -34.719 -21.938 1 60.38 95 GLN B O 1
ATOM 1569 N N . GLN B 1 96 ? -0.038 -33.375 -20.609 1 58.72 96 GLN B N 1
ATOM 1570 C CA . GLN B 1 96 ? -1.167 -34.281 -20.547 1 58.72 96 GLN B CA 1
ATOM 1571 C C . GLN B 1 96 ? -1.87 -34.406 -21.891 1 58.72 96 GLN B C 1
ATOM 1573 O O . GLN B 1 96 ? -2.311 -35.5 -22.266 1 58.72 96 GLN B O 1
ATOM 1578 N N . GLU B 1 97 ? -2.088 -33.281 -22.547 1 55.22 97 GLU B N 1
ATOM 1579 C CA . GLU B 1 97 ? -2.701 -33.312 -23.875 1 55.22 97 GLU B CA 1
ATOM 1580 C C . GLU B 1 97 ? -1.856 -34.156 -24.844 1 55.22 97 GLU B C 1
ATOM 1582 O O . GLU B 1 97 ? -2.393 -34.906 -25.656 1 55.22 97 GLU B O 1
ATOM 1587 N N . LEU B 1 98 ? -0.568 -34.031 -24.797 1 54.81 98 LEU B N 1
ATOM 1588 C CA . LEU B 1 98 ? 0.31 -34.812 -25.656 1 54.81 98 LEU B CA 1
ATOM 1589 C C . LEU B 1 98 ? 0.216 -36.312 -25.328 1 54.81 98 LEU B C 1
ATOM 1591 O O . LEU B 1 98 ? 0.31 -37.156 -26.219 1 54.81 98 LEU B O 1
ATOM 1595 N N . ASP B 1 99 ? 0.088 -36.688 -24.078 1 50.84 99 ASP B N 1
ATOM 1596 C CA . ASP B 1 99 ? 0.019 -38.094 -23.688 1 50.84 99 ASP B CA 1
ATOM 1597 C C . ASP B 1 99 ? -1.316 -38.688 -24.094 1 50.84 99 ASP B C 1
ATOM 1599 O O . ASP B 1 99 ? -1.385 -39.875 -24.406 1 50.84 99 ASP B O 1
ATOM 1603 N N . ILE B 1 100 ? -2.414 -37.906 -24.062 1 51.31 100 ILE B N 1
ATOM 1604 C CA . ILE B 1 100 ? -3.709 -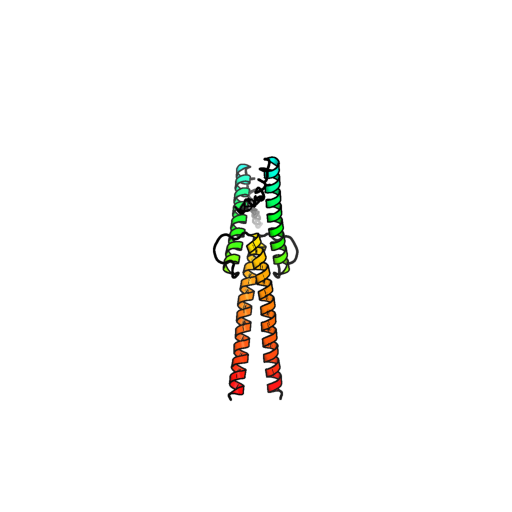38.438 -24.453 1 51.31 100 ILE B CA 1
ATOM 1605 C C . ILE B 1 100 ? -3.748 -38.625 -25.969 1 51.31 100 ILE B C 1
ATOM 1607 O O . ILE B 1 100 ? -4.371 -39.594 -26.453 1 51.31 100 ILE B O 1
ATOM 1611 N N . ASN B 1 101 ? -3.156 -37.719 -26.719 1 52.91 101 ASN B N 1
ATOM 1612 C CA . ASN B 1 101 ? -3.236 -37.781 -28.172 1 52.91 101 ASN B CA 1
ATOM 1613 C C . ASN B 1 101 ? -2.246 -38.812 -28.734 1 52.91 101 ASN B C 1
ATOM 1615 O O . ASN B 1 101 ? -2.299 -39.125 -29.922 1 52.91 101 ASN B O 1
ATOM 1619 N N . ASN B 1 102 ? -1.221 -39.125 -27.859 1 46.22 102 ASN B N 1
ATOM 1620 C CA . ASN B 1 102 ? -0.387 -40.219 -28.359 1 46.22 102 ASN B CA 1
ATOM 1621 C C . ASN B 1 102 ? -0.86 -41.594 -27.859 1 46.22 102 ASN B C 1
ATOM 1623 O O . ASN B 1 102 ? -1.157 -41.719 -26.672 1 46.22 102 ASN B O 1
#

Foldseek 3Di:
DPPPPDPPPPPPPPPPPPPPPDDDPVRVVVVVVVVVVVVVVVVVVVLVVLLVVQPPSPDDDDDPVVSVVSSVVRVVVVVVVVVVVVVVVCVVVVVVVVVVVD/DPPDPPDPPPPPPPPPPPPPPDDDPVRVVVVVVVVVVVVVVVVVVVLVVLLVVQPPSPDDDDDPVVSVVSSVVRVVVVVVVVVVVVVVVCVVVVVVVVVVVD